Protein AF-A0A8S3Z5G9-F1 (afdb_monomer)

Mean predicted aligned error: 6.75 Å

Foldseek 3Di:
DFPLAPDDDDDPDPVLVVLVVLLVQLVVLCVQLVPFDLLDLVSLVSNLVSLQQSLQSLVVLLVPVPPHPHPCSHNLNSVLSSLVSLLSSLVSVLSSLVNVDDPDAQPSLLQSLQSLLLSLVSLVVSLVSCPDPPNVVRHDPVSNLVSLLSSLQSQLSSLLSLLSNLQVDDPDDPLPSLVVSCCQWFDDPVPPDVVDDDDRDRDNVSSLLLSLLSLVSSLVSLVVSLVSLVVDPVSVVVVVVNVVSVVSNCVSVVVNVVSDDPPPPDDNDHHGGTNRDDPDRRHHDHDDPPPDDDDDPVPPD

Nearest PDB structures (foldseek):
  5mk2-assembly1_A  TM=8.729E-01  e=2.222E-08  Homo sapiens
  5mk2-assembly2_B  TM=8.139E-01  e=6.267E-09  Homo sapiens
  5mjz-assembly2_B  TM=8.302E-01  e=9.849E-09  Homo sapiens
  5crv-assembly1_A  TM=7.163E-01  e=1.128E-08  Homo sapiens
  1zb1-assembly2_B  TM=6.864E-01  e=3.502E-07  Saccharomyces cerevisiae

Solvent-accessible surface area (backbone atoms only — not comparable to full-atom values): 15833 Å² total; per-residue (Å²): 97,26,85,62,78,66,49,77,75,89,72,100,41,73,66,56,55,54,49,54,53,42,49,49,53,16,53,47,25,43,55,53,20,75,66,38,54,69,91,38,69,67,25,20,52,50,20,27,56,23,17,18,36,17,13,8,30,31,48,50,45,41,77,71,39,88,79,46,91,45,70,60,52,26,51,69,36,20,54,30,49,24,35,46,25,33,25,55,16,30,46,31,49,43,48,44,60,66,67,72,52,90,60,84,56,48,72,46,27,44,50,53,16,15,30,26,25,39,28,13,50,35,20,44,56,25,30,55,47,44,67,32,83,72,45,39,81,57,53,62,67,56,56,48,39,49,30,47,21,47,18,28,38,26,43,12,49,12,27,38,25,46,16,47,29,39,60,72,55,71,87,84,82,51,66,66,58,54,47,51,46,44,55,59,35,54,40,58,89,86,58,75,45,94,87,72,53,83,73,78,63,82,49,72,65,49,24,42,54,52,16,49,22,18,20,51,51,13,29,54,24,22,52,49,16,48,49,41,35,68,70,34,79,69,48,66,73,43,60,71,60,54,53,50,46,50,55,53,28,50,55,34,41,56,58,41,59,72,69,66,55,102,80,67,79,69,75,86,60,76,55,72,68,67,44,59,39,67,96,69,76,57,58,64,42,64,79,70,81,77,82,59,89,76,80,68,89,60,80,88,114

Structure (mmCIF, N/CA/C/O backbone):
data_AF-A0A8S3Z5G9-F1
#
_entry.id   AF-A0A8S3Z5G9-F1
#
loop_
_atom_site.group_PDB
_atom_site.id
_atom_site.type_symbol
_atom_site.label_atom_id
_atom_site.label_alt_id
_atom_site.label_comp_id
_atom_site.label_asym_id
_atom_site.label_entity_id
_atom_site.label_seq_id
_atom_site.pdbx_PDB_ins_code
_atom_site.Cartn_x
_atom_site.Cartn_y
_atom_site.Cartn_z
_atom_site.occupancy
_atom_site.B_iso_or_equiv
_atom_site.auth_seq_id
_atom_site.auth_comp_id
_atom_site.auth_asym_id
_atom_site.auth_atom_id
_atom_site.pdbx_PDB_model_num
ATOM 1 N N . TYR A 1 1 ? 14.092 4.179 -24.234 1.00 88.00 1 TYR A N 1
ATOM 2 C CA . TYR A 1 1 ? 13.593 5.424 -23.627 1.00 88.00 1 TYR A CA 1
ATOM 3 C C . TYR A 1 1 ? 13.418 5.158 -22.158 1.00 88.00 1 TYR A C 1
ATOM 5 O O . TYR A 1 1 ? 12.854 4.121 -21.831 1.00 88.00 1 TYR A O 1
ATOM 13 N N . ASP A 1 2 ? 13.912 6.062 -21.326 1.00 90.31 2 ASP A N 1
ATOM 14 C CA . ASP A 1 2 ? 13.643 6.085 -19.894 1.00 90.31 2 ASP A CA 1
ATOM 15 C C . ASP A 1 2 ? 12.142 6.317 -19.664 1.00 90.31 2 ASP A C 1
ATOM 17 O O . ASP A 1 2 ? 11.563 7.253 -20.227 1.00 90.31 2 ASP A O 1
ATOM 21 N N . CYS A 1 3 ? 11.494 5.448 -18.888 1.00 90.88 3 CYS A N 1
ATOM 22 C CA . CYS A 1 3 ? 10.042 5.491 -18.708 1.00 90.88 3 CYS A CA 1
ATOM 23 C C . CYS A 1 3 ? 9.556 6.616 -17.773 1.00 90.88 3 CYS A C 1
ATOM 25 O O . CYS A 1 3 ? 8.374 6.964 -17.814 1.00 90.88 3 CYS A O 1
ATOM 27 N N . LEU A 1 4 ? 10.443 7.195 -16.956 1.00 89.38 4 LEU A N 1
ATOM 28 C CA . LEU A 1 4 ? 10.131 8.263 -16.003 1.00 89.38 4 LEU A CA 1
ATOM 29 C C . LEU A 1 4 ? 10.413 9.645 -16.594 1.00 89.38 4 LEU A C 1
ATOM 31 O O . LEU A 1 4 ? 9.630 10.573 -16.400 1.00 89.38 4 LEU A O 1
ATOM 35 N N . THR A 1 5 ? 11.511 9.781 -17.340 1.00 89.75 5 THR A N 1
ATOM 36 C CA . THR A 1 5 ? 11.942 11.070 -17.909 1.00 89.75 5 THR A CA 1
ATOM 37 C C . THR A 1 5 ? 11.608 11.225 -19.392 1.00 89.75 5 THR A C 1
ATOM 39 O O . THR A 1 5 ? 11.594 12.343 -19.908 1.00 89.75 5 THR A O 1
ATOM 42 N N . GLY A 1 6 ? 11.347 10.123 -20.103 1.00 90.44 6 GLY A N 1
ATOM 43 C CA . GLY A 1 6 ? 11.132 10.114 -21.553 1.00 90.44 6 GLY A CA 1
ATOM 44 C C . GLY A 1 6 ? 12.410 10.313 -22.375 1.00 90.44 6 GLY A C 1
ATOM 45 O O . GLY A 1 6 ? 12.341 10.406 -23.602 1.00 90.44 6 GLY A O 1
ATOM 46 N N . VAL A 1 7 ? 13.580 10.376 -21.735 1.00 91.56 7 VAL A N 1
ATOM 47 C CA . VAL A 1 7 ? 14.862 10.613 -22.408 1.00 91.56 7 VAL A CA 1
ATOM 48 C C . VAL A 1 7 ? 15.348 9.319 -23.082 1.00 91.56 7 VAL A C 1
ATOM 50 O O . VAL A 1 7 ? 15.313 8.247 -22.472 1.00 91.56 7 VAL A O 1
ATOM 53 N N . PRO A 1 8 ? 15.769 9.350 -24.360 1.00 89.88 8 PRO A N 1
ATOM 54 C CA . PRO A 1 8 ? 16.387 8.192 -24.992 1.00 89.88 8 PRO A CA 1
ATOM 55 C C . PRO A 1 8 ? 17.806 7.977 -24.462 1.00 89.88 8 PRO A C 1
ATOM 57 O O . PRO A 1 8 ? 18.560 8.928 -24.282 1.00 89.88 8 PRO A O 1
ATOM 60 N N . ASP A 1 9 ? 18.184 6.713 -24.306 1.00 86.25 9 ASP A N 1
ATOM 61 C CA . ASP A 1 9 ? 19.537 6.308 -23.943 1.00 86.25 9 ASP A CA 1
ATOM 62 C C . ASP A 1 9 ? 20.012 5.213 -24.903 1.00 86.25 9 ASP A C 1
ATOM 64 O O . ASP A 1 9 ? 19.205 4.431 -25.416 1.00 86.25 9 ASP A O 1
ATOM 68 N N . THR A 1 10 ? 21.305 5.196 -25.218 1.00 85.62 10 THR A N 1
ATOM 69 C CA . THR A 1 10 ? 21.906 4.275 -26.186 1.00 85.62 10 THR A CA 1
ATOM 70 C C . THR A 1 10 ? 23.200 3.701 -25.634 1.00 85.62 10 THR A C 1
ATOM 72 O O . THR A 1 10 ? 24.210 4.394 -25.522 1.00 85.62 10 THR A O 1
ATOM 75 N N . GLN A 1 11 ? 23.205 2.389 -25.398 1.00 85.06 11 GLN A N 1
ATOM 76 C CA . GLN A 1 11 ? 24.384 1.657 -24.953 1.00 85.06 11 GLN A CA 1
ATOM 77 C C . GLN A 1 11 ? 24.665 0.469 -25.877 1.00 85.06 11 GLN A C 1
ATOM 79 O O . GLN A 1 11 ? 23.781 -0.323 -26.191 1.00 85.06 11 GLN A O 1
ATOM 84 N N . LYS A 1 12 ? 25.926 0.297 -26.289 1.00 87.12 12 LYS A N 1
ATOM 85 C CA . LYS A 1 12 ? 26.373 -0.852 -27.099 1.00 87.12 12 LYS A CA 1
ATOM 86 C C . LYS A 1 12 ? 26.642 -2.081 -26.218 1.00 87.12 12 LYS A C 1
ATOM 88 O O . LYS A 1 12 ? 27.750 -2.607 -26.209 1.00 87.12 12 LYS A O 1
ATOM 93 N N . SER A 1 13 ? 25.652 -2.501 -25.430 1.00 87.88 13 SER A N 1
ATOM 94 C CA . SER A 1 13 ? 25.766 -3.622 -24.490 1.00 87.88 13 SER A CA 1
ATOM 95 C C . SER A 1 13 ? 24.545 -4.532 -24.573 1.00 87.88 13 SER A C 1
ATOM 97 O O . SER A 1 13 ? 23.423 -4.093 -24.344 1.00 87.88 13 SER A O 1
ATOM 99 N N . VAL A 1 14 ? 24.768 -5.829 -24.810 1.00 89.25 14 VAL A N 1
ATOM 100 C CA . VAL A 1 14 ? 23.706 -6.852 -24.718 1.00 89.25 14 VAL A CA 1
ATOM 101 C C . VAL A 1 14 ? 23.156 -6.940 -23.289 1.00 89.25 14 VAL A C 1
ATOM 103 O O . VAL A 1 14 ? 21.998 -7.294 -23.089 1.00 89.25 14 VAL A O 1
ATOM 106 N N . GLY A 1 15 ? 23.972 -6.601 -22.284 1.00 89.06 15 GLY A N 1
ATOM 107 C CA . GLY A 1 15 ? 23.524 -6.513 -20.898 1.00 89.06 15 GLY A CA 1
ATOM 108 C C . GLY A 1 15 ? 22.410 -5.483 -20.733 1.00 89.06 15 GLY A C 1
ATOM 109 O O . GLY A 1 15 ? 21.390 -5.804 -20.135 1.00 89.06 15 GLY A O 1
ATOM 110 N N . PHE A 1 16 ? 22.570 -4.292 -21.319 1.00 88.50 16 PHE A N 1
ATOM 111 C CA . PHE A 1 16 ? 21.563 -3.229 -21.256 1.00 88.50 16 PHE A CA 1
ATOM 112 C C . PHE A 1 16 ? 20.226 -3.678 -21.853 1.00 88.50 16 PHE A C 1
ATOM 114 O O . PHE A 1 16 ? 19.202 -3.575 -21.187 1.00 88.50 16 PHE A O 1
ATOM 121 N N . GLU A 1 17 ? 20.255 -4.305 -23.033 1.00 91.50 17 GLU A N 1
ATOM 122 C CA . GLU A 1 17 ? 19.055 -4.863 -23.671 1.00 91.50 17 GLU A CA 1
ATOM 123 C C . GLU A 1 17 ? 18.357 -5.903 -22.777 1.00 91.50 17 GLU A C 1
ATOM 125 O O . GLU A 1 17 ? 17.150 -5.830 -22.552 1.00 91.50 17 GLU A O 1
ATOM 130 N N . LYS A 1 18 ? 19.117 -6.841 -22.187 1.00 92.25 18 LYS A N 1
ATOM 131 C CA . LYS A 1 18 ? 18.571 -7.824 -21.231 1.00 92.25 18 LYS A CA 1
ATOM 132 C C . LYS A 1 18 ? 17.923 -7.146 -20.020 1.00 92.25 18 LYS A C 1
ATOM 134 O O . LYS A 1 18 ? 16.880 -7.605 -19.556 1.00 92.25 18 LYS A O 1
ATOM 139 N N . GLY A 1 19 ? 18.534 -6.069 -19.524 1.00 92.69 19 GLY A N 1
ATOM 140 C CA . GLY A 1 19 ? 18.005 -5.256 -18.433 1.00 92.69 19 GLY A CA 1
ATOM 141 C C . GLY A 1 19 ? 16.666 -4.613 -18.794 1.00 92.69 19 GLY A C 1
ATOM 142 O O . GLY A 1 19 ? 15.692 -4.788 -18.066 1.00 92.69 19 GLY A O 1
ATOM 143 N N . CYS A 1 20 ? 16.586 -3.952 -19.952 1.00 93.31 20 CYS A N 1
ATOM 144 C CA . CYS A 1 20 ? 15.353 -3.339 -20.453 1.00 93.31 20 CYS A CA 1
ATOM 145 C C . CYS A 1 20 ? 14.232 -4.368 -20.668 1.00 93.31 20 CYS A C 1
ATOM 147 O O . CYS A 1 20 ? 13.084 -4.123 -20.294 1.00 93.31 20 CYS A O 1
ATOM 149 N N . VAL A 1 21 ? 14.550 -5.543 -21.225 1.00 94.75 21 VAL A N 1
ATOM 150 C CA . VAL A 1 21 ? 13.574 -6.632 -21.393 1.00 94.75 21 VAL A CA 1
ATOM 151 C C . VAL A 1 21 ? 13.043 -7.098 -20.037 1.00 94.75 21 VAL A C 1
ATOM 153 O O . VAL A 1 21 ? 11.831 -7.228 -19.870 1.00 94.75 21 VAL A O 1
ATOM 156 N N . LEU A 1 22 ? 13.918 -7.308 -19.050 1.00 95.50 22 LEU A N 1
ATOM 157 C CA . LEU A 1 22 ? 13.492 -7.722 -17.714 1.00 95.50 22 LEU A C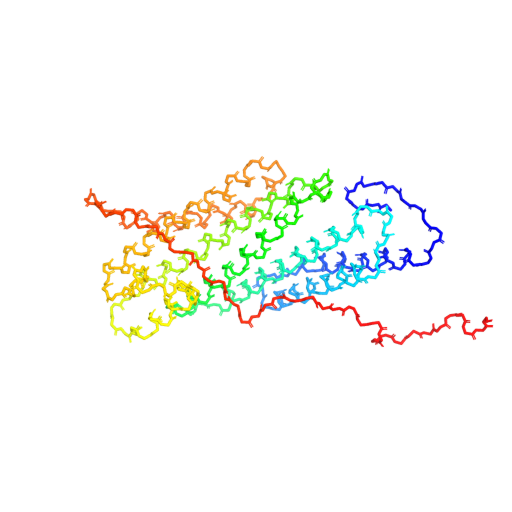A 1
ATOM 158 C C . LEU A 1 22 ? 12.687 -6.632 -16.990 1.00 95.50 22 LEU A C 1
ATOM 160 O O . LEU A 1 22 ? 11.708 -6.955 -16.318 1.00 95.50 22 LEU A O 1
ATOM 164 N N . TYR A 1 23 ? 13.035 -5.356 -17.174 1.00 96.31 23 TYR A N 1
ATOM 165 C CA . TYR A 1 23 ? 12.259 -4.233 -16.643 1.00 96.31 23 TYR A CA 1
ATOM 166 C C . TYR A 1 23 ? 10.834 -4.250 -17.199 1.00 96.31 23 TYR A C 1
ATOM 168 O O . TYR A 1 23 ? 9.864 -4.170 -16.447 1.00 96.31 23 TYR A O 1
ATOM 176 N N . ASN A 1 24 ? 10.697 -4.451 -18.513 1.00 97.25 24 ASN A N 1
ATOM 177 C CA . ASN A 1 24 ? 9.401 -4.552 -19.177 1.00 97.25 24 ASN A CA 1
ATOM 178 C C . ASN A 1 24 ? 8.602 -5.788 -18.743 1.00 97.25 24 ASN A C 1
ATOM 180 O O . ASN A 1 24 ? 7.379 -5.713 -18.654 1.00 97.25 24 ASN A O 1
ATOM 184 N N . ILE A 1 25 ? 9.261 -6.909 -18.429 1.00 97.38 25 ILE A N 1
ATOM 185 C CA . ILE A 1 25 ? 8.605 -8.073 -17.812 1.00 97.38 25 ILE A CA 1
ATOM 186 C C . ILE A 1 25 ? 8.047 -7.696 -16.431 1.00 97.38 25 ILE A C 1
ATOM 188 O O . ILE A 1 25 ? 6.889 -7.996 -16.144 1.00 97.38 25 ILE A O 1
ATOM 192 N N . GLY A 1 26 ? 8.832 -6.995 -15.605 1.00 98.06 26 GLY A N 1
ATOM 193 C CA . GLY A 1 26 ? 8.367 -6.443 -14.330 1.00 98.06 26 GLY A CA 1
ATOM 194 C C . GLY A 1 26 ? 7.149 -5.535 -14.511 1.00 98.06 26 GLY A C 1
ATOM 195 O O . GLY A 1 26 ? 6.116 -5.756 -13.883 1.00 98.06 26 GLY A O 1
ATOM 196 N N . ALA A 1 27 ? 7.226 -4.583 -15.443 1.00 98.12 27 ALA A N 1
ATOM 197 C CA . ALA A 1 27 ? 6.129 -3.677 -15.784 1.00 98.12 27 ALA A CA 1
ATOM 198 C C . ALA A 1 27 ? 4.883 -4.405 -16.325 1.00 98.12 27 ALA A C 1
ATOM 200 O O . ALA A 1 27 ? 3.756 -3.980 -16.077 1.00 98.12 27 ALA A O 1
ATOM 201 N N . LEU A 1 28 ? 5.048 -5.511 -17.053 1.00 98.50 28 LEU A N 1
ATOM 202 C CA . LEU A 1 28 ? 3.928 -6.326 -17.519 1.00 98.50 28 LEU A CA 1
ATOM 203 C C . LEU A 1 28 ? 3.225 -7.020 -16.349 1.00 98.50 28 LEU A C 1
ATOM 205 O O . LEU A 1 28 ? 1.995 -7.023 -16.300 1.00 98.50 28 LEU A O 1
ATOM 209 N N . TYR A 1 29 ? 3.981 -7.558 -15.390 1.00 98.69 29 TYR A N 1
ATOM 210 C CA . TYR A 1 29 ? 3.401 -8.147 -14.186 1.00 98.69 29 TYR A CA 1
ATOM 211 C C . TYR A 1 29 ? 2.567 -7.133 -13.390 1.00 98.69 29 TYR A C 1
ATOM 213 O O . TYR A 1 29 ? 1.466 -7.480 -12.962 1.00 98.69 29 TYR A O 1
ATOM 221 N N . THR A 1 30 ? 3.004 -5.870 -13.273 1.00 98.50 30 THR A N 1
ATOM 222 C CA . THR A 1 30 ? 2.196 -4.826 -12.603 1.00 98.50 30 THR A CA 1
ATOM 223 C C . THR A 1 30 ? 0.865 -4.598 -13.316 1.00 98.50 30 THR A C 1
ATOM 225 O O . THR A 1 30 ? -0.186 -4.521 -12.683 1.00 98.50 30 THR A O 1
ATOM 228 N N . GLN A 1 31 ? 0.876 -4.561 -14.650 1.00 98.56 31 GLN A N 1
ATOM 229 C CA . GLN A 1 31 ? -0.340 -4.386 -15.440 1.00 98.56 31 GLN A CA 1
ATOM 230 C C . GLN A 1 31 ? -1.286 -5.584 -15.342 1.00 98.56 31 GLN A C 1
ATOM 232 O O . GLN A 1 31 ? -2.502 -5.394 -15.358 1.00 98.56 31 GLN A O 1
ATOM 237 N N . ILE A 1 32 ? -0.753 -6.808 -15.269 1.00 98.62 32 ILE A N 1
ATOM 238 C CA . ILE A 1 32 ? -1.558 -8.017 -15.054 1.00 98.62 32 ILE A CA 1
ATOM 239 C C . ILE A 1 32 ? -2.212 -7.955 -13.674 1.00 98.62 32 ILE A C 1
ATOM 241 O O . ILE A 1 32 ? -3.417 -8.188 -13.582 1.00 98.62 32 ILE A O 1
ATOM 245 N N . ALA A 1 33 ? -1.454 -7.596 -12.633 1.00 98.50 33 ALA A N 1
ATOM 246 C CA . ALA A 1 33 ? -1.956 -7.474 -11.267 1.00 98.50 33 ALA A CA 1
ATOM 247 C C . ALA A 1 33 ? -3.081 -6.429 -11.158 1.00 98.50 33 ALA A C 1
ATOM 249 O O . ALA A 1 33 ? -4.162 -6.733 -10.660 1.00 98.50 33 ALA A O 1
ATOM 250 N N . CYS A 1 34 ? -2.880 -5.233 -11.724 1.00 97.31 34 CYS A N 1
ATOM 251 C CA . CYS A 1 34 ? -3.873 -4.152 -11.725 1.00 97.31 34 CYS A CA 1
ATOM 252 C C . CYS A 1 34 ? -5.165 -4.476 -12.498 1.00 97.31 34 CYS A C 1
ATOM 254 O O . CYS A 1 34 ? -6.164 -3.785 -12.315 1.00 97.31 34 CYS A O 1
ATOM 256 N N . ARG A 1 35 ? -5.149 -5.476 -13.390 1.00 97.81 35 ARG A N 1
ATOM 257 C CA . ARG A 1 35 ? -6.320 -5.905 -14.176 1.00 97.81 35 ARG A CA 1
ATOM 258 C C . ARG A 1 35 ? -7.067 -7.092 -13.564 1.00 97.81 35 ARG A C 1
ATOM 260 O O . ARG A 1 35 ? -8.077 -7.499 -14.132 1.00 97.81 35 ARG A O 1
ATOM 267 N N . GLN A 1 36 ? -6.584 -7.660 -12.458 1.00 98.19 36 GLN A N 1
ATOM 268 C CA . GLN A 1 36 ? -7.298 -8.741 -11.780 1.00 98.19 36 GLN A CA 1
ATOM 269 C C . GLN A 1 36 ? -8.592 -8.232 -11.138 1.00 98.19 36 GLN A C 1
ATOM 271 O O . GLN A 1 36 ? -8.649 -7.110 -10.632 1.00 98.19 36 GLN A O 1
ATOM 276 N N . ASP A 1 37 ? -9.620 -9.081 -11.111 1.00 96.75 37 ASP A N 1
ATOM 277 C CA . ASP A 1 37 ? -10.855 -8.800 -10.381 1.00 96.75 37 ASP A CA 1
ATOM 278 C C . ASP A 1 37 ? -10.670 -9.061 -8.880 1.00 96.75 37 ASP A C 1
ATOM 280 O O . ASP A 1 37 ? -10.896 -10.164 -8.372 1.00 96.75 37 ASP A O 1
ATOM 284 N N . ARG A 1 38 ? -10.277 -8.007 -8.161 1.00 95.75 38 ARG A N 1
ATOM 285 C CA . ARG A 1 38 ? -10.051 -8.031 -6.709 1.00 95.75 38 ARG A CA 1
ATOM 286 C C . ARG A 1 38 ? -11.343 -8.027 -5.880 1.00 95.75 38 ARG A C 1
ATOM 288 O O . ARG A 1 38 ? -11.286 -7.805 -4.680 1.00 95.75 38 ARG A O 1
ATOM 295 N N . THR A 1 39 ? -12.506 -8.279 -6.489 1.00 94.12 39 THR A N 1
ATOM 296 C CA . THR A 1 39 ? -13.737 -8.635 -5.755 1.00 94.12 39 THR A CA 1
ATOM 297 C C . THR A 1 39 ? -13.867 -10.144 -5.529 1.00 94.12 39 THR A C 1
ATOM 299 O O . THR A 1 39 ? -14.730 -10.595 -4.778 1.00 94.12 39 THR A O 1
ATOM 302 N N . THR A 1 40 ? -12.983 -10.932 -6.147 1.00 95.69 40 THR A N 1
ATOM 303 C CA . THR A 1 40 ? -12.934 -12.391 -6.025 1.00 95.69 40 THR A CA 1
ATOM 304 C C . THR A 1 40 ? -11.657 -12.834 -5.317 1.00 95.69 40 THR A C 1
ATOM 306 O O . THR A 1 40 ? -10.594 -12.237 -5.493 1.00 95.69 40 THR A O 1
ATOM 309 N N . HIS A 1 41 ? -11.732 -13.928 -4.554 1.00 94.62 41 HIS A N 1
ATOM 310 C CA . HIS A 1 41 ? -10.554 -14.505 -3.898 1.00 94.62 41 HIS A CA 1
ATOM 311 C C . HIS A 1 41 ? -9.465 -14.895 -4.915 1.00 94.62 41 HIS A C 1
ATOM 313 O O . HIS A 1 41 ? -8.285 -14.633 -4.698 1.00 94.62 41 HIS A O 1
ATOM 319 N N . GLU A 1 42 ? -9.849 -15.491 -6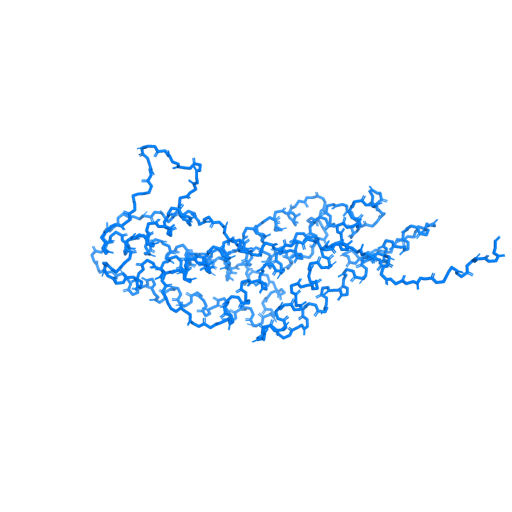.049 1.00 96.62 42 GLU A N 1
ATOM 320 C CA . GLU A 1 42 ? -8.906 -15.857 -7.111 1.00 96.62 42 GLU A CA 1
ATOM 321 C C . GLU A 1 42 ? -8.188 -14.630 -7.686 1.00 96.62 42 GLU A C 1
ATOM 323 O O . GLU A 1 42 ? -6.961 -14.635 -7.786 1.00 96.62 42 GLU A O 1
ATOM 328 N N . GLY A 1 43 ? -8.925 -13.562 -8.009 1.00 98.00 43 GLY A N 1
ATOM 329 C CA . GLY A 1 43 ? -8.331 -12.342 -8.547 1.00 98.00 43 GLY A CA 1
ATOM 330 C C . GLY A 1 43 ? -7.398 -11.649 -7.554 1.00 98.00 43 GLY A C 1
ATOM 331 O O . GLY A 1 43 ? -6.331 -11.183 -7.956 1.00 98.00 43 GLY A O 1
ATOM 332 N N . VAL A 1 44 ? -7.723 -11.654 -6.257 1.00 97.50 44 VAL A N 1
ATOM 333 C CA . VAL A 1 44 ? -6.811 -11.168 -5.207 1.00 97.50 44 VAL A CA 1
ATOM 334 C C . VAL A 1 44 ? -5.517 -11.983 -5.167 1.00 97.50 44 VAL A C 1
ATOM 336 O O . VAL A 1 44 ? -4.432 -11.403 -5.234 1.00 97.50 44 VAL A O 1
ATOM 339 N N . VAL A 1 45 ? -5.603 -13.317 -5.131 1.00 97.31 45 VAL A N 1
ATOM 340 C CA . VAL A 1 45 ? -4.413 -14.188 -5.123 1.00 97.31 45 VAL A CA 1
ATOM 341 C C . VAL A 1 45 ? -3.552 -13.955 -6.366 1.00 97.31 45 VAL A C 1
ATOM 343 O O . VAL A 1 45 ? -2.330 -13.834 -6.264 1.00 97.31 45 VAL A O 1
ATOM 346 N N . GLN A 1 46 ? -4.169 -13.833 -7.545 1.00 98.44 46 GLN A N 1
ATOM 347 C CA . GLN A 1 46 ? -3.430 -13.529 -8.769 1.00 98.44 46 GLN A CA 1
ATOM 348 C C . GLN A 1 46 ? -2.794 -12.135 -8.732 1.00 98.44 46 GLN A C 1
ATOM 350 O O . GLN A 1 46 ? -1.679 -11.973 -9.232 1.00 98.44 46 GLN A O 1
ATOM 355 N N . ALA A 1 47 ? -3.446 -11.133 -8.139 1.00 98.62 47 ALA A N 1
ATOM 356 C CA . ALA A 1 47 ? -2.867 -9.800 -7.999 1.00 98.62 47 ALA A CA 1
ATOM 357 C C . ALA A 1 47 ? -1.605 -9.836 -7.126 1.00 98.62 47 ALA A C 1
ATOM 359 O O . ALA A 1 47 ? -0.565 -9.341 -7.564 1.00 98.62 47 ALA A O 1
ATOM 360 N N . ILE A 1 48 ? -1.667 -10.504 -5.965 1.00 98.50 48 ILE A N 1
ATOM 361 C CA . ILE A 1 48 ? -0.523 -10.699 -5.055 1.00 98.50 48 ILE A CA 1
ATOM 362 C C . ILE A 1 48 ? 0.645 -11.333 -5.814 1.00 98.50 48 ILE A C 1
ATOM 364 O O . ILE A 1 48 ? 1.711 -10.730 -5.924 1.00 98.50 48 ILE A O 1
ATOM 368 N N . VAL A 1 49 ? 0.419 -12.496 -6.435 1.00 98.44 49 VAL A N 1
ATOM 369 C CA . VAL A 1 49 ? 1.466 -13.247 -7.149 1.00 98.44 49 VAL A CA 1
ATOM 370 C C . VAL A 1 49 ? 2.131 -12.409 -8.242 1.00 98.44 49 VAL A C 1
ATOM 372 O O . VAL A 1 49 ? 3.343 -12.499 -8.451 1.00 98.44 49 VAL A O 1
ATOM 375 N N . ASN A 1 50 ? 1.361 -11.612 -8.986 1.00 98.75 50 ASN A N 1
ATOM 376 C CA . ASN A 1 50 ? 1.919 -10.793 -10.057 1.00 98.75 50 ASN A CA 1
ATOM 377 C C . ASN A 1 50 ? 2.673 -9.569 -9.513 1.00 98.75 50 ASN A C 1
ATOM 379 O O . ASN A 1 50 ? 3.762 -9.281 -10.008 1.00 98.75 50 ASN A O 1
ATOM 383 N N . PHE A 1 51 ? 2.187 -8.897 -8.465 1.00 98.81 51 PHE A N 1
ATOM 384 C CA . PHE A 1 51 ? 2.955 -7.828 -7.816 1.00 98.81 51 PHE A CA 1
ATOM 385 C C . PHE A 1 51 ? 4.273 -8.344 -7.217 1.00 98.81 51 PHE A C 1
ATOM 387 O O . PHE A 1 51 ? 5.317 -7.722 -7.409 1.00 98.81 51 PHE A O 1
ATOM 394 N N . GLU A 1 52 ? 4.275 -9.518 -6.585 1.00 98.75 52 GLU A N 1
ATOM 395 C CA . GLU A 1 52 ? 5.486 -10.138 -6.029 1.00 98.75 52 GLU A CA 1
ATOM 396 C C . GLU A 1 52 ? 6.507 -10.535 -7.109 1.00 98.75 52 GLU A C 1
ATOM 398 O O . GLU A 1 52 ? 7.715 -10.348 -6.934 1.00 98.75 52 GLU A O 1
ATOM 403 N N . LYS A 1 53 ? 6.042 -11.021 -8.269 1.00 98.62 53 LYS A N 1
ATOM 404 C CA . LYS A 1 53 ? 6.903 -11.267 -9.441 1.00 98.62 53 LYS A CA 1
ATOM 405 C C . LYS A 1 53 ? 7.457 -9.974 -10.037 1.00 98.62 53 LYS A C 1
ATOM 407 O O . LYS A 1 53 ? 8.614 -9.950 -10.456 1.00 98.62 53 LYS A O 1
ATOM 412 N N . ALA A 1 54 ? 6.662 -8.903 -10.075 1.00 98.75 54 ALA A N 1
ATOM 413 C CA . ALA A 1 54 ? 7.140 -7.590 -10.500 1.00 98.75 54 ALA A CA 1
ATOM 414 C C . ALA A 1 54 ? 8.241 -7.078 -9.561 1.00 98.75 54 ALA A C 1
ATOM 416 O O . ALA A 1 54 ? 9.314 -6.692 -10.026 1.00 98.75 54 ALA A O 1
ATOM 417 N N . ALA A 1 55 ? 8.014 -7.165 -8.245 1.00 98.75 55 ALA A N 1
ATOM 418 C CA . ALA A 1 55 ? 9.010 -6.842 -7.228 1.00 98.75 55 ALA A CA 1
ATOM 419 C C . ALA A 1 55 ? 10.296 -7.659 -7.430 1.00 98.75 55 ALA A C 1
ATOM 421 O O . ALA A 1 55 ? 11.387 -7.097 -7.448 1.00 98.75 55 ALA A O 1
ATOM 422 N N . GLY A 1 56 ? 10.184 -8.968 -7.666 1.00 98.38 56 GLY A N 1
ATOM 423 C CA . GLY A 1 56 ? 11.341 -9.823 -7.928 1.00 98.38 56 GLY A CA 1
ATOM 424 C C . GLY A 1 56 ? 12.104 -9.471 -9.204 1.00 98.38 56 GLY A C 1
ATOM 425 O O . GLY A 1 56 ? 13.334 -9.513 -9.206 1.00 98.38 56 GLY A O 1
ATOM 426 N N . ALA A 1 57 ? 11.415 -9.080 -10.279 1.00 97.94 57 ALA A N 1
ATOM 427 C CA . ALA A 1 57 ? 12.065 -8.614 -11.503 1.00 97.94 57 ALA A CA 1
ATOM 428 C C . ALA A 1 57 ? 12.879 -7.329 -11.260 1.00 97.94 57 ALA A C 1
ATOM 430 O O . ALA A 1 57 ? 14.051 -7.270 -11.638 1.00 97.94 57 ALA A O 1
ATOM 431 N N . PHE A 1 58 ? 12.300 -6.335 -10.576 1.00 97.88 58 PHE A N 1
ATOM 432 C CA . PHE A 1 58 ? 13.003 -5.091 -10.241 1.00 97.88 58 PHE A CA 1
ATOM 433 C C . PHE A 1 58 ? 14.146 -5.313 -9.243 1.00 97.88 58 PHE A C 1
ATOM 435 O O . PHE A 1 58 ? 15.227 -4.762 -9.431 1.00 97.88 58 PHE A O 1
ATOM 442 N N . GLN A 1 59 ? 13.964 -6.185 -8.248 1.00 97.44 59 GLN A N 1
ATOM 443 C CA . GLN A 1 59 ? 15.015 -6.542 -7.290 1.00 97.44 59 GLN A CA 1
ATOM 444 C C . GLN A 1 59 ? 16.175 -7.287 -7.965 1.00 97.44 59 GLN A C 1
ATOM 446 O O . GLN A 1 59 ? 17.344 -7.095 -7.625 1.00 97.44 59 GLN A O 1
ATOM 451 N N . TYR A 1 60 ? 15.885 -8.144 -8.947 1.00 96.06 60 TYR A N 1
ATOM 452 C CA . TYR A 1 60 ? 16.936 -8.789 -9.729 1.00 96.06 60 TYR A CA 1
ATOM 453 C C . TYR A 1 60 ? 17.764 -7.753 -10.498 1.00 96.06 60 TYR A C 1
ATOM 455 O O . TYR A 1 60 ? 18.993 -7.846 -10.516 1.00 96.06 60 TYR A O 1
ATOM 463 N N . LEU A 1 61 ? 17.104 -6.760 -11.104 1.00 94.94 61 LEU A N 1
ATOM 464 C CA . LEU A 1 61 ? 17.779 -5.656 -11.785 1.00 94.94 61 LEU A CA 1
ATOM 465 C C . LEU A 1 61 ? 18.637 -4.837 -10.818 1.00 94.94 61 LEU A C 1
ATOM 467 O O . LEU A 1 61 ? 19.814 -4.623 -11.103 1.00 94.94 61 LEU A O 1
ATOM 471 N N . GLU A 1 62 ? 18.089 -4.475 -9.657 1.00 93.38 62 GLU A N 1
ATOM 472 C CA . GLU A 1 62 ? 18.772 -3.711 -8.604 1.00 93.38 62 GLU A CA 1
ATOM 473 C C . GLU A 1 62 ? 20.109 -4.364 -8.214 1.00 93.38 62 GLU A C 1
ATOM 475 O O . GLU A 1 62 ? 21.137 -3.699 -8.112 1.00 93.38 62 GLU A O 1
ATOM 480 N N . ASN A 1 63 ? 20.116 -5.694 -8.084 1.00 90.50 63 ASN A N 1
ATOM 481 C CA . ASN A 1 63 ? 21.280 -6.476 -7.664 1.00 90.50 63 ASN A CA 1
ATOM 482 C C . ASN A 1 63 ? 22.298 -6.781 -8.777 1.00 90.50 63 ASN A C 1
ATOM 484 O O . ASN A 1 63 ? 23.357 -7.355 -8.498 1.00 90.50 63 ASN A O 1
ATOM 488 N N . ARG A 1 64 ? 21.966 -6.523 -10.047 1.00 85.38 64 ARG A N 1
ATOM 489 C CA . ARG A 1 64 ? 22.779 -6.942 -11.207 1.00 85.38 64 ARG A CA 1
ATOM 490 C C . ARG A 1 64 ? 23.190 -5.791 -12.123 1.00 85.38 64 ARG A C 1
ATOM 492 O O . ARG A 1 64 ? 24.140 -5.961 -12.883 1.00 85.38 64 ARG A O 1
ATOM 499 N N . PHE A 1 65 ? 22.526 -4.641 -12.036 1.00 78.25 65 PHE A N 1
ATOM 500 C CA . PHE A 1 65 ? 22.748 -3.474 -12.892 1.00 78.25 65 PHE A CA 1
ATOM 501 C C . PHE A 1 65 ? 23.194 -2.249 -12.081 1.00 78.25 65 PHE A C 1
ATOM 503 O O . PHE A 1 65 ? 22.535 -1.217 -12.059 1.00 78.25 65 PHE A O 1
ATOM 510 N N . SER A 1 66 ? 24.357 -2.341 -11.435 1.00 68.94 66 SER A N 1
ATOM 511 C CA . SER A 1 66 ? 24.912 -1.298 -10.552 1.00 68.94 66 SER A CA 1
ATOM 512 C C . SER A 1 66 ? 25.433 -0.036 -11.263 1.00 68.94 66 SER A C 1
ATOM 514 O O . SER A 1 66 ? 25.807 0.929 -10.605 1.00 68.94 66 SER A O 1
ATOM 516 N N . SER A 1 67 ? 25.470 -0.009 -12.597 1.00 71.56 67 SER A N 1
ATOM 517 C CA . SER A 1 67 ? 25.837 1.176 -13.394 1.00 71.56 67 SER A CA 1
ATOM 518 C C . SER A 1 67 ? 24.829 1.387 -14.518 1.00 71.56 67 SER A C 1
ATOM 520 O O . SER A 1 67 ? 25.179 1.391 -15.700 1.00 71.56 67 SER A O 1
ATOM 522 N N . ALA A 1 68 ? 23.554 1.471 -14.141 1.00 75.75 68 ALA A N 1
ATOM 523 C CA . ALA A 1 68 ? 22.479 1.758 -15.074 1.00 75.75 68 ALA A CA 1
ATOM 524 C C . ALA A 1 68 ? 22.664 3.150 -15.707 1.00 75.75 68 ALA A C 1
ATOM 526 O O . ALA A 1 68 ? 23.040 4.089 -15.001 1.00 75.75 68 ALA A O 1
ATOM 527 N N . PRO A 1 69 ? 22.425 3.302 -17.018 1.00 79.06 69 PRO A N 1
ATOM 528 C CA . PRO A 1 69 ? 22.664 4.569 -17.701 1.00 79.06 69 PRO A CA 1
ATOM 529 C C . PRO A 1 69 ? 21.441 5.519 -17.633 1.00 79.06 69 PRO A C 1
ATOM 531 O O . PRO A 1 69 ? 21.617 6.736 -17.622 1.00 79.06 69 PRO A O 1
ATOM 534 N N . SER A 1 70 ? 20.227 4.982 -17.445 1.00 87.56 70 SER A N 1
ATOM 535 C CA . SER A 1 70 ? 18.958 5.723 -17.339 1.00 87.56 70 SER A CA 1
ATOM 536 C C . SER A 1 70 ? 18.451 5.861 -15.891 1.00 87.56 70 SER A C 1
ATOM 538 O O . SER A 1 70 ? 18.868 5.103 -15.009 1.00 87.56 70 SER A O 1
ATOM 540 N N . GLN A 1 71 ? 17.573 6.839 -15.612 1.00 90.12 71 GLN A N 1
ATOM 541 C CA . GLN A 1 71 ? 17.074 7.137 -14.255 1.00 90.12 71 GLN A CA 1
ATOM 542 C C . GLN A 1 71 ? 16.103 6.064 -13.743 1.00 90.12 71 GLN A C 1
ATOM 544 O O . GLN A 1 71 ? 16.146 5.689 -12.570 1.00 90.12 71 GLN A O 1
ATOM 549 N N . ASP A 1 72 ? 15.265 5.526 -14.629 1.00 91.62 72 ASP A N 1
ATOM 550 C CA . ASP A 1 72 ? 14.322 4.435 -14.344 1.00 91.62 72 ASP A CA 1
ATOM 551 C C . ASP A 1 72 ? 14.986 3.129 -13.866 1.00 91.62 72 ASP A C 1
ATOM 553 O O . ASP A 1 72 ? 14.375 2.354 -13.127 1.00 91.62 72 ASP A O 1
ATOM 557 N N . MET A 1 73 ? 16.247 2.916 -14.243 1.00 91.50 73 MET A N 1
ATOM 558 C CA . MET A 1 73 ? 17.040 1.726 -13.928 1.00 91.50 73 MET A CA 1
ATOM 559 C C . MET A 1 73 ? 18.062 1.951 -12.801 1.00 91.50 73 MET A C 1
ATOM 561 O O . MET A 1 73 ? 18.805 1.028 -12.467 1.00 91.50 73 MET A O 1
ATOM 565 N N . GLN A 1 74 ? 18.125 3.148 -12.201 1.00 91.62 74 GLN A N 1
ATOM 566 C CA . GLN A 1 74 ? 19.007 3.406 -11.055 1.00 91.62 74 GLN A CA 1
ATOM 567 C C . GLN A 1 74 ? 18.616 2.551 -9.850 1.00 91.62 74 GLN A C 1
ATOM 569 O O . GLN A 1 74 ? 17.441 2.244 -9.639 1.00 91.62 74 GLN A O 1
ATOM 574 N N . GLN A 1 75 ? 19.598 2.225 -9.009 1.00 93.12 75 GLN A N 1
ATOM 575 C CA . GLN A 1 75 ? 19.389 1.388 -7.827 1.00 93.12 75 GLN A CA 1
ATOM 576 C C . GLN A 1 75 ? 18.301 1.955 -6.901 1.00 93.12 75 GLN A C 1
ATOM 578 O O . GLN A 1 75 ? 17.420 1.220 -6.464 1.00 93.12 75 GLN A O 1
ATOM 583 N N . GLN A 1 76 ? 18.315 3.267 -6.648 1.00 93.69 76 GLN A N 1
ATOM 584 C CA . GLN A 1 76 ? 17.327 3.947 -5.805 1.00 93.69 76 GLN A CA 1
ATOM 585 C C . GLN A 1 76 ? 15.916 3.852 -6.402 1.00 93.69 76 GLN A C 1
ATOM 587 O O . GLN A 1 76 ? 14.958 3.574 -5.677 1.00 93.69 76 GLN A O 1
ATOM 592 N N . THR A 1 77 ? 15.787 4.016 -7.721 1.00 95.00 77 THR A N 1
ATOM 593 C CA . THR A 1 77 ? 14.511 3.893 -8.434 1.00 95.00 77 THR A CA 1
ATOM 594 C C . THR A 1 77 ? 13.982 2.471 -8.386 1.00 95.00 77 THR A C 1
ATOM 596 O O . THR A 1 77 ? 12.822 2.262 -8.039 1.00 95.00 77 THR A O 1
ATOM 599 N N . LEU A 1 78 ? 14.829 1.481 -8.670 1.00 96.12 78 LEU A N 1
ATOM 600 C CA . LEU A 1 78 ? 14.453 0.071 -8.616 1.00 96.12 78 LEU A CA 1
ATOM 601 C C . LEU A 1 78 ? 14.058 -0.337 -7.193 1.00 96.12 78 LEU A C 1
ATOM 603 O O . LEU A 1 78 ? 13.011 -0.952 -7.017 1.00 96.12 78 LEU A O 1
ATOM 607 N N . SER A 1 79 ? 14.804 0.090 -6.171 1.00 96.75 79 SER A N 1
ATOM 608 C CA . SER A 1 79 ? 14.463 -0.166 -4.765 1.00 96.75 79 SER A CA 1
ATOM 609 C C . SER A 1 79 ? 13.125 0.462 -4.355 1.00 96.75 79 SER A C 1
ATOM 611 O O . SER A 1 79 ? 12.366 -0.115 -3.566 1.00 96.75 79 SER A O 1
ATOM 613 N N . MET A 1 80 ? 12.813 1.648 -4.888 1.00 97.56 80 MET A N 1
ATOM 614 C CA . MET A 1 80 ? 11.516 2.303 -4.709 1.00 97.56 80 MET A CA 1
ATOM 615 C C . MET A 1 80 ? 10.401 1.526 -5.420 1.00 97.56 80 MET A C 1
ATOM 617 O O . MET A 1 80 ? 9.369 1.266 -4.804 1.00 97.56 80 MET A O 1
ATOM 621 N N . LEU A 1 81 ? 10.618 1.072 -6.660 1.00 98.00 81 LEU A N 1
ATOM 622 C CA . LEU A 1 81 ? 9.652 0.250 -7.398 1.00 98.00 81 LEU A CA 1
ATOM 623 C C . LEU A 1 81 ? 9.388 -1.087 -6.696 1.00 98.00 81 LEU A C 1
ATOM 625 O O . LEU A 1 81 ? 8.230 -1.473 -6.565 1.00 98.00 81 LEU A O 1
ATOM 629 N N . VAL A 1 82 ? 10.424 -1.761 -6.181 1.00 98.62 82 VAL A N 1
ATOM 630 C CA . VAL A 1 82 ? 10.279 -2.968 -5.347 1.00 98.62 82 VAL A CA 1
ATOM 631 C C . VAL A 1 82 ? 9.386 -2.669 -4.144 1.00 98.62 82 VAL A C 1
ATOM 633 O O . VAL A 1 82 ? 8.417 -3.387 -3.911 1.00 98.62 82 VAL A O 1
ATOM 636 N N . SER A 1 83 ? 9.668 -1.583 -3.417 1.00 98.62 83 SER A N 1
ATOM 637 C CA . SER A 1 83 ? 8.866 -1.159 -2.261 1.00 98.62 83 SER A CA 1
ATOM 638 C C . SER A 1 83 ? 7.398 -0.936 -2.629 1.00 98.62 83 SER A C 1
ATOM 640 O O . SER A 1 83 ? 6.508 -1.441 -1.947 1.00 98.62 83 SER A O 1
ATOM 642 N N . LEU A 1 84 ? 7.147 -0.240 -3.742 1.00 98.75 84 LEU A N 1
ATOM 643 C CA . LEU A 1 84 ? 5.800 0.039 -4.229 1.00 98.75 84 LEU A CA 1
ATOM 644 C C . LEU A 1 84 ? 5.044 -1.245 -4.590 1.00 98.75 84 LEU A C 1
ATOM 646 O O . LEU A 1 84 ? 3.885 -1.390 -4.207 1.00 98.75 84 LEU A O 1
ATOM 650 N N . MET A 1 85 ? 5.694 -2.187 -5.282 1.00 98.81 85 MET A N 1
ATOM 651 C CA . MET A 1 85 ? 5.074 -3.463 -5.654 1.00 98.81 85 MET A CA 1
ATOM 652 C C . MET A 1 85 ? 4.701 -4.290 -4.422 1.00 98.81 85 MET A C 1
ATOM 654 O O . MET A 1 85 ? 3.606 -4.842 -4.365 1.00 98.81 85 MET A O 1
ATOM 658 N N . LEU A 1 86 ? 5.573 -4.334 -3.411 1.00 98.81 86 LEU A N 1
ATOM 659 C CA . LEU A 1 86 ? 5.289 -5.043 -2.162 1.00 98.81 86 LEU A CA 1
ATOM 660 C C . LEU A 1 86 ? 4.180 -4.357 -1.349 1.00 98.81 86 LEU A C 1
ATOM 662 O O . LEU A 1 86 ? 3.326 -5.037 -0.792 1.00 98.81 86 LEU A O 1
ATOM 666 N N . ALA A 1 87 ? 4.121 -3.022 -1.327 1.00 98.81 87 ALA A N 1
ATOM 667 C CA . ALA A 1 87 ? 3.008 -2.307 -0.698 1.00 98.81 87 ALA A CA 1
ATOM 668 C C . ALA A 1 87 ? 1.659 -2.644 -1.363 1.00 98.81 87 ALA A C 1
ATOM 670 O O . ALA A 1 87 ? 0.683 -2.916 -0.668 1.00 98.81 87 ALA A O 1
ATOM 671 N N . GLN A 1 88 ? 1.615 -2.697 -2.701 1.00 98.75 88 GLN A N 1
ATOM 672 C CA . GLN A 1 88 ? 0.413 -3.087 -3.453 1.00 98.75 88 GLN A CA 1
ATOM 673 C C . GLN A 1 88 ? 0.046 -4.568 -3.269 1.00 98.75 88 GLN A C 1
ATOM 675 O O . GLN A 1 88 ? -1.135 -4.905 -3.193 1.00 98.75 88 GLN A O 1
ATOM 680 N N . ALA A 1 89 ? 1.037 -5.458 -3.165 1.00 98.69 89 ALA A N 1
ATOM 681 C CA . ALA A 1 89 ? 0.803 -6.863 -2.842 1.00 98.69 89 ALA A CA 1
ATOM 682 C C . ALA A 1 89 ? 0.194 -7.020 -1.440 1.00 98.69 89 ALA A C 1
ATOM 684 O O . ALA A 1 89 ? -0.798 -7.727 -1.288 1.00 98.69 89 ALA A O 1
ATOM 685 N N . GLN A 1 90 ? 0.721 -6.317 -0.433 1.00 98.69 90 GLN A N 1
ATOM 686 C CA . GLN A 1 90 ? 0.173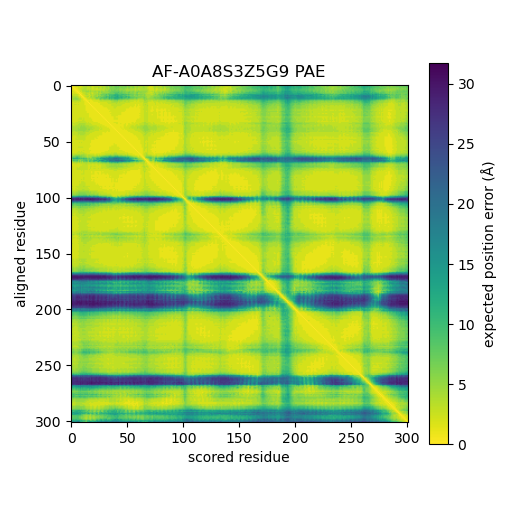 -6.361 0.925 1.00 98.69 90 GLN A CA 1
ATOM 687 C C . GLN A 1 90 ? -1.233 -5.760 1.011 1.00 98.69 90 GLN A C 1
ATOM 689 O O . GLN A 1 90 ? -2.079 -6.277 1.733 1.00 98.69 90 GLN A O 1
ATOM 694 N N . GLU A 1 91 ? -1.511 -4.694 0.257 1.00 98.19 91 GLU A N 1
ATOM 695 C CA . GLU A 1 91 ? -2.873 -4.172 0.110 1.00 98.19 91 GLU A CA 1
ATOM 696 C C . GLU A 1 91 ? -3.830 -5.268 -0.388 1.00 98.19 91 GLU A C 1
ATOM 698 O O . GLU A 1 91 ? -4.916 -5.429 0.162 1.00 98.19 91 GLU A O 1
ATOM 703 N N . CYS A 1 92 ? -3.403 -6.082 -1.358 1.00 98.12 92 CYS A N 1
ATOM 704 C CA . CYS A 1 92 ? -4.196 -7.218 -1.829 1.00 98.12 92 CYS A CA 1
ATOM 705 C C . CYS A 1 92 ? -4.333 -8.325 -0.762 1.00 98.12 92 CYS A C 1
ATOM 707 O O . CYS A 1 92 ? -5.388 -8.945 -0.675 1.00 98.12 92 CYS A O 1
ATOM 709 N N . VAL A 1 93 ? -3.318 -8.567 0.079 1.00 97.06 93 VAL A N 1
ATOM 710 C CA . VAL A 1 93 ? -3.426 -9.503 1.223 1.00 97.06 93 VAL A CA 1
ATOM 711 C C . VAL A 1 93 ? -4.547 -9.062 2.169 1.00 97.06 93 VAL A C 1
ATOM 713 O O . VAL A 1 93 ? -5.429 -9.859 2.492 1.00 97.06 93 VAL A O 1
ATOM 716 N N . LEU A 1 94 ? -4.572 -7.779 2.544 1.00 96.19 94 LEU A N 1
ATOM 717 C CA . LEU A 1 94 ? -5.641 -7.201 3.361 1.00 96.19 94 LEU A CA 1
ATOM 718 C C . LEU A 1 94 ? -7.016 -7.321 2.679 1.00 96.19 94 LEU A C 1
ATOM 720 O O . LEU A 1 94 ? -7.991 -7.704 3.325 1.00 96.19 94 LEU A O 1
ATOM 724 N N . GLU A 1 95 ? -7.112 -7.023 1.380 1.00 95.12 95 GLU A N 1
ATOM 725 C CA . GLU A 1 95 ? -8.355 -7.190 0.611 1.00 95.12 95 GLU A CA 1
ATOM 726 C C . GLU A 1 95 ? -8.854 -8.643 0.647 1.00 95.12 95 GLU A C 1
ATOM 728 O O . GLU A 1 95 ? -10.045 -8.87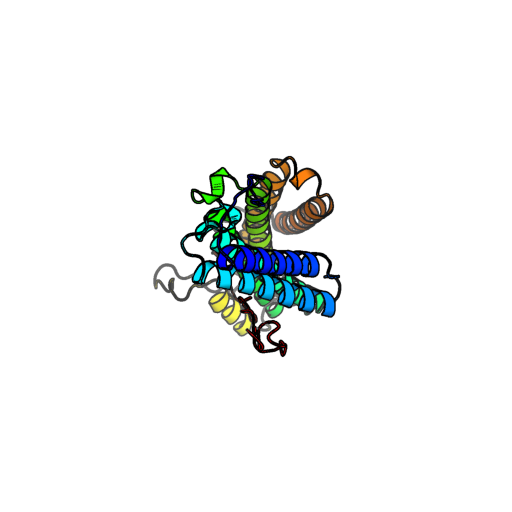4 0.844 1.00 95.12 95 GLU A O 1
ATOM 733 N N . GLY A 1 96 ? -7.954 -9.624 0.530 1.00 93.19 96 GLY A N 1
ATOM 734 C CA . GLY A 1 96 ? -8.288 -11.046 0.635 1.00 93.19 96 GLY A CA 1
ATOM 735 C C . GLY A 1 96 ? -8.939 -11.402 1.971 1.00 93.19 96 GLY A C 1
ATOM 736 O O . GLY A 1 96 ? -9.959 -12.094 1.997 1.00 93.19 96 GLY A O 1
ATOM 737 N N . TRP A 1 97 ? -8.408 -10.861 3.070 1.00 89.81 97 TRP A N 1
ATOM 738 C CA . TRP A 1 97 ? -8.998 -11.017 4.400 1.00 89.81 97 TRP A CA 1
ATOM 739 C C . TRP A 1 97 ? -10.374 -10.361 4.519 1.00 89.81 97 TRP A C 1
ATOM 741 O O . TRP A 1 97 ? -11.294 -10.962 5.072 1.00 89.81 97 TRP A O 1
ATOM 751 N N . LEU A 1 98 ? -10.544 -9.159 3.962 1.00 89.62 98 LEU A N 1
ATOM 752 C CA . LEU A 1 98 ? -11.829 -8.454 3.958 1.00 89.62 98 LEU A CA 1
ATOM 753 C C . LEU A 1 98 ? -12.894 -9.180 3.112 1.00 89.62 98 LEU A C 1
ATOM 755 O O . LEU A 1 98 ? -14.071 -9.175 3.475 1.00 89.62 98 LEU A O 1
ATOM 759 N N . LEU A 1 99 ? -12.498 -9.830 2.010 1.00 88.38 99 LEU A N 1
ATOM 760 C CA . LEU A 1 99 ? -13.396 -10.600 1.137 1.00 88.38 99 LEU A CA 1
ATOM 761 C C . LEU A 1 99 ? -13.867 -11.922 1.742 1.00 88.38 99 LEU A C 1
ATOM 763 O O . LEU A 1 99 ? -14.955 -12.384 1.397 1.00 88.38 99 LEU A O 1
ATOM 767 N N . ALA A 1 100 ? -13.083 -12.541 2.629 1.00 81.25 100 ALA A N 1
ATOM 768 C CA . ALA A 1 100 ? -13.429 -13.822 3.250 1.00 81.25 100 ALA A CA 1
ATOM 769 C C . ALA A 1 100 ? -14.713 -13.770 4.115 1.00 81.25 100 ALA A C 1
ATOM 771 O O . ALA A 1 100 ? -15.194 -14.811 4.566 1.00 81.25 100 ALA A O 1
ATOM 772 N N . GLY A 1 101 ? -15.312 -12.584 4.283 1.00 67.25 101 GLY A N 1
ATOM 773 C CA . GLY A 1 101 ? -16.632 -12.387 4.871 1.00 67.25 101 GLY A CA 1
ATOM 774 C C . GLY A 1 101 ? -16.621 -12.306 6.396 1.00 67.25 101 GLY A C 1
ATOM 775 O O . GLY A 1 101 ? -15.633 -12.625 7.058 1.00 67.25 101 GLY A O 1
ATOM 776 N N . SER A 1 102 ? -17.744 -11.832 6.950 1.00 55.88 102 SER A N 1
ATOM 777 C CA . SER A 1 102 ? -17.862 -11.458 8.361 1.00 55.88 102 SER A CA 1
ATOM 778 C C . SER A 1 102 ? -17.604 -12.634 9.297 1.00 55.88 102 SER A C 1
ATOM 780 O O . SER A 1 102 ? -18.418 -13.547 9.444 1.00 55.88 102 SER A O 1
ATOM 782 N N . LYS A 1 103 ? -16.480 -12.560 9.997 1.00 55.56 103 LYS A N 1
ATOM 783 C CA . LYS A 1 103 ? -16.376 -13.100 11.341 1.00 55.56 103 LYS A CA 1
ATOM 784 C C . LYS A 1 103 ? -16.427 -11.885 12.263 1.00 55.56 103 LYS A C 1
ATOM 786 O O . LYS A 1 103 ? -15.396 -11.331 12.630 1.00 55.56 103 LYS A O 1
ATOM 791 N N . ASP A 1 104 ? -17.625 -11.403 12.571 1.00 60.78 104 ASP A N 1
ATOM 792 C CA . ASP A 1 104 ? -17.781 -10.352 13.575 1.00 60.78 104 ASP A CA 1
ATOM 793 C C . ASP A 1 104 ? -17.077 -10.765 14.874 1.00 60.78 104 ASP A C 1
ATOM 795 O O . ASP A 1 104 ? -17.023 -11.946 15.238 1.00 60.78 104 ASP A O 1
ATOM 799 N N . GLY A 1 105 ? -16.500 -9.785 15.561 1.00 73.69 105 GLY A N 1
ATOM 800 C CA . GLY A 1 105 ? -15.877 -9.986 16.859 1.00 73.69 105 GLY A CA 1
ATOM 801 C C . GLY A 1 105 ? -14.416 -9.570 16.931 1.00 73.69 105 GLY A C 1
ATOM 802 O O . GLY A 1 105 ? -13.726 -9.347 15.932 1.00 73.69 105 GLY A O 1
ATOM 803 N N . LEU A 1 106 ? -13.966 -9.491 18.181 1.00 79.50 106 LEU A N 1
ATOM 804 C CA . LEU A 1 106 ? -12.673 -8.974 18.602 1.00 79.50 106 LEU A CA 1
ATOM 805 C C . LEU A 1 106 ? -11.518 -9.462 17.718 1.00 79.50 106 LEU A C 1
ATOM 807 O O . LEU A 1 106 ? -10.855 -8.648 17.088 1.00 79.50 106 LEU A O 1
ATOM 811 N N . SER A 1 107 ? -11.329 -10.781 17.598 1.00 81.06 107 SER A N 1
ATOM 812 C CA . SER A 1 107 ? -10.166 -11.380 16.921 1.00 81.06 107 SER A CA 1
ATOM 813 C C . SER A 1 107 ? -9.998 -10.952 15.462 1.00 81.06 107 SER A C 1
ATOM 815 O O . SER A 1 107 ? -8.870 -10.819 15.000 1.00 81.06 107 SER A O 1
ATOM 817 N N . ASN A 1 108 ? -11.089 -10.742 14.727 1.00 84.19 108 ASN A N 1
ATOM 818 C CA . ASN A 1 108 ? -10.987 -10.380 13.313 1.00 84.19 108 ASN A CA 1
ATOM 819 C C . ASN A 1 108 ? -10.755 -8.884 13.153 1.00 84.19 108 ASN A C 1
ATOM 821 O O . ASN A 1 108 ? -9.942 -8.491 12.329 1.00 84.19 108 ASN A O 1
ATOM 825 N N . CYS A 1 109 ? -11.380 -8.054 13.994 1.00 88.56 109 CYS A N 1
ATOM 826 C CA . CYS A 1 109 ? -11.055 -6.629 14.054 1.00 88.56 109 CYS A CA 1
ATOM 827 C C . CYS A 1 109 ? -9.572 -6.419 14.401 1.00 88.56 109 CYS A C 1
ATOM 829 O O . CYS A 1 109 ? -8.898 -5.626 13.756 1.00 88.56 109 CYS A O 1
ATOM 831 N N . CYS A 1 110 ? -9.044 -7.196 15.350 1.00 86.44 110 CYS A N 1
ATOM 832 C CA . CYS A 1 110 ? -7.621 -7.222 15.694 1.00 86.44 110 CYS A CA 1
ATOM 833 C C . CYS A 1 110 ? -6.754 -7.558 14.478 1.00 86.44 110 CYS A C 1
ATOM 835 O O . CYS A 1 110 ? -5.847 -6.814 14.118 1.00 86.44 110 CYS A O 1
ATOM 837 N N . HIS A 1 111 ? -7.059 -8.679 13.831 1.00 88.88 111 HIS A N 1
ATOM 838 C CA . HIS A 1 111 ? -6.287 -9.162 12.698 1.00 88.88 111 HIS A CA 1
ATOM 839 C C . HIS A 1 111 ? -6.294 -8.155 11.537 1.00 88.88 111 HIS A C 1
ATOM 841 O O . HIS A 1 111 ? -5.239 -7.771 11.041 1.00 88.88 111 HIS A O 1
ATOM 847 N N . VAL A 1 112 ? -7.471 -7.638 11.170 1.00 92.25 112 VAL A N 1
ATOM 848 C CA . VAL A 1 112 ? -7.612 -6.621 10.120 1.00 92.25 112 VAL A CA 1
ATOM 849 C C . VAL A 1 112 ? -6.896 -5.322 10.499 1.00 92.25 112 VAL A C 1
ATOM 851 O O . VAL A 1 112 ? -6.296 -4.693 9.631 1.00 92.25 112 VAL A O 1
ATOM 854 N N . ALA A 1 113 ? -6.908 -4.922 11.776 1.00 93.56 113 ALA A N 1
ATOM 855 C CA . ALA A 1 113 ? -6.146 -3.765 12.235 1.00 93.56 113 ALA A CA 1
ATOM 856 C C . ALA A 1 113 ? -4.633 -3.962 12.065 1.00 93.56 113 ALA A C 1
ATOM 858 O O . ALA A 1 113 ? -3.956 -3.057 11.576 1.00 93.56 113 ALA A O 1
ATOM 859 N N . GLY A 1 114 ? -4.118 -5.142 12.421 1.00 93.75 114 GLY A N 1
ATOM 860 C CA . GLY A 1 114 ? -2.714 -5.506 12.232 1.00 93.75 114 GLY A CA 1
ATOM 861 C C . GLY A 1 114 ? -2.302 -5.499 10.758 1.00 93.75 114 GLY A C 1
ATOM 862 O O . GLY A 1 114 ? -1.295 -4.877 10.410 1.00 93.75 114 GLY A O 1
ATOM 863 N N . GLU A 1 115 ? -3.112 -6.116 9.892 1.00 95.44 115 GLU A N 1
ATOM 864 C CA . GLU A 1 115 ? -2.874 -6.156 8.443 1.00 95.44 115 GLU A CA 1
ATOM 865 C C . GLU A 1 115 ? -2.924 -4.744 7.837 1.00 95.44 115 GLU A C 1
ATOM 867 O O . GLU A 1 115 ? -2.034 -4.352 7.082 1.00 95.44 115 GLU A O 1
ATOM 872 N N . ALA A 1 116 ? -3.907 -3.920 8.221 1.00 97.31 116 ALA A N 1
ATOM 873 C CA . ALA A 1 116 ? -3.996 -2.526 7.786 1.00 97.31 116 ALA A CA 1
ATOM 874 C C . ALA A 1 116 ? -2.796 -1.690 8.259 1.00 97.31 116 ALA A C 1
ATOM 876 O O . ALA A 1 116 ? -2.250 -0.909 7.477 1.00 97.31 116 ALA A O 1
ATOM 877 N N . ALA A 1 117 ? -2.324 -1.892 9.494 1.00 97.38 117 ALA A N 1
ATOM 878 C CA . ALA A 1 117 ? -1.109 -1.253 9.992 1.00 97.38 117 ALA A CA 1
ATOM 879 C C . ALA A 1 117 ? 0.130 -1.682 9.186 1.00 97.38 117 ALA A C 1
ATOM 881 O O . ALA A 1 117 ? 0.959 -0.837 8.843 1.00 97.38 117 ALA A O 1
ATOM 882 N N . ARG A 1 118 ? 0.224 -2.960 8.787 1.00 97.75 118 ARG A N 1
ATOM 883 C CA . ARG A 1 118 ? 1.302 -3.449 7.912 1.00 97.75 118 ARG A CA 1
ATOM 884 C C . ARG A 1 118 ? 1.259 -2.818 6.520 1.00 97.75 118 ARG A C 1
ATOM 886 O O . ARG A 1 118 ? 2.307 -2.445 5.989 1.00 97.75 118 ARG A O 1
ATOM 893 N N . VAL A 1 119 ? 0.074 -2.661 5.930 1.00 98.62 119 VAL A N 1
ATOM 894 C CA . VAL A 1 119 ? -0.088 -1.957 4.646 1.00 98.62 119 VAL A CA 1
ATOM 895 C C . VAL A 1 119 ? 0.332 -0.490 4.779 1.00 98.62 119 VAL A C 1
ATOM 897 O O . VAL A 1 119 ? 1.077 0.015 3.934 1.00 98.62 119 VAL A O 1
ATOM 900 N N . ALA A 1 120 ? -0.089 0.187 5.853 1.00 98.69 120 ALA A N 1
ATOM 901 C CA . ALA A 1 120 ? 0.300 1.566 6.128 1.00 98.69 120 ALA A CA 1
ATOM 902 C C . ALA A 1 120 ? 1.827 1.707 6.237 1.00 98.69 120 ALA A C 1
ATOM 904 O O . ALA A 1 120 ? 2.407 2.573 5.584 1.00 98.69 120 ALA A O 1
ATOM 905 N N . GLU A 1 121 ? 2.496 0.825 6.984 1.00 98.25 121 GLU A N 1
ATOM 906 C CA . GLU A 1 121 ? 3.954 0.830 7.130 1.00 98.25 121 GLU A CA 1
ATOM 907 C C . GLU A 1 121 ? 4.672 0.683 5.779 1.00 98.25 121 GLU A C 1
ATOM 909 O O . GLU A 1 121 ? 5.564 1.474 5.461 1.00 98.25 121 GLU A O 1
ATOM 914 N N . LYS A 1 122 ? 4.245 -0.262 4.931 1.00 98.62 122 LYS A N 1
ATOM 915 C CA . LYS A 1 122 ? 4.834 -0.434 3.592 1.00 98.62 122 LYS A CA 1
ATOM 916 C C . LYS A 1 122 ? 4.629 0.797 2.707 1.00 98.62 122 LYS A C 1
ATOM 918 O O . LYS A 1 122 ? 5.541 1.174 1.964 1.00 98.62 122 LYS A O 1
ATOM 923 N N . TYR A 1 123 ? 3.470 1.456 2.780 1.00 98.81 123 TYR A N 1
ATOM 924 C CA . TYR A 1 123 ? 3.245 2.705 2.045 1.00 98.81 123 TYR A CA 1
ATOM 925 C C . TYR A 1 123 ? 4.048 3.879 2.602 1.00 98.81 123 TYR A C 1
ATOM 927 O O . TYR A 1 123 ? 4.564 4.665 1.808 1.00 98.81 123 TYR A O 1
ATOM 935 N N . LYS A 1 124 ? 4.237 3.959 3.924 1.00 98.62 124 LYS A N 1
ATOM 936 C CA . LYS A 1 124 ? 5.125 4.938 4.563 1.00 98.62 124 LYS A CA 1
ATOM 937 C C . LYS A 1 124 ? 6.558 4.781 4.056 1.00 98.62 124 LYS A C 1
ATOM 939 O O . LYS A 1 124 ? 7.113 5.728 3.509 1.00 98.62 124 LYS A O 1
ATOM 944 N N . GLN A 1 125 ? 7.109 3.568 4.130 1.00 98.50 125 GLN A N 1
ATOM 945 C CA . GLN A 1 125 ? 8.455 3.250 3.634 1.00 98.50 125 GLN A CA 1
ATOM 946 C C . GLN A 1 125 ? 8.596 3.546 2.131 1.00 98.50 125 GLN A C 1
ATOM 948 O O . GLN A 1 125 ? 9.608 4.074 1.670 1.00 98.50 125 GLN A O 1
ATOM 953 N N . THR A 1 126 ? 7.559 3.239 1.348 1.00 98.62 126 THR A N 1
ATOM 954 C CA . THR A 1 126 ? 7.529 3.537 -0.090 1.00 98.62 126 THR A CA 1
ATOM 955 C C . THR A 1 126 ? 7.546 5.042 -0.349 1.00 98.62 126 THR A C 1
ATOM 957 O O . THR A 1 126 ? 8.338 5.508 -1.167 1.00 98.62 126 THR A O 1
ATOM 960 N N . HIS A 1 127 ? 6.716 5.812 0.356 1.00 98.62 127 HIS A N 1
ATOM 961 C CA . HIS A 1 127 ? 6.679 7.266 0.235 1.00 98.62 127 HIS A CA 1
ATOM 962 C C . HIS A 1 127 ? 8.012 7.904 0.658 1.00 98.62 127 HIS A C 1
ATOM 964 O O . HIS A 1 127 ? 8.527 8.771 -0.046 1.00 98.62 127 HIS A O 1
ATOM 970 N N . GLU A 1 128 ? 8.629 7.426 1.743 1.00 98.44 128 GLU A N 1
ATOM 971 C CA . GLU A 1 128 ? 9.962 7.861 2.179 1.00 98.44 128 GLU A CA 1
ATOM 972 C C . GLU A 1 128 ? 11.011 7.648 1.079 1.00 98.44 128 GLU A C 1
ATOM 974 O O . GLU A 1 128 ? 11.765 8.572 0.771 1.00 98.44 128 GLU A O 1
ATOM 979 N N . LYS A 1 129 ? 11.015 6.481 0.415 1.00 98.12 129 LYS A N 1
ATOM 980 C CA . LYS A 1 129 ? 11.893 6.215 -0.739 1.00 98.12 129 LYS A CA 1
ATOM 981 C C . LYS A 1 129 ? 11.598 7.124 -1.936 1.00 98.12 129 LYS A C 1
ATOM 983 O O . LYS A 1 129 ? 12.529 7.561 -2.608 1.00 98.12 129 LYS A O 1
ATOM 988 N N . MET A 1 130 ? 10.329 7.431 -2.213 1.00 98.00 130 MET A N 1
ATOM 989 C CA . MET A 1 130 ? 9.947 8.361 -3.289 1.00 98.00 130 MET A CA 1
ATOM 990 C C . MET A 1 130 ? 10.391 9.805 -3.009 1.00 98.00 130 MET A C 1
ATOM 992 O O . MET A 1 130 ? 10.627 10.568 -3.944 1.00 98.00 130 MET A O 1
ATOM 996 N N . CYS A 1 131 ? 10.510 10.180 -1.734 1.00 97.25 131 CYS A N 1
ATOM 997 C CA . CYS A 1 131 ? 10.929 11.509 -1.294 1.00 97.25 131 CYS A CA 1
ATOM 998 C C . CYS A 1 131 ? 12.455 11.699 -1.229 1.00 97.25 131 CYS A C 1
ATOM 1000 O O . CYS A 1 131 ? 12.909 12.816 -0.972 1.00 97.25 131 CYS A O 1
ATOM 1002 N N . GLN A 1 132 ? 13.245 10.650 -1.466 1.00 96.06 132 GLN A N 1
ATOM 1003 C CA . GLN A 1 132 ? 14.705 10.724 -1.496 1.00 96.06 132 GLN A CA 1
ATOM 1004 C C . GLN A 1 132 ? 15.217 11.172 -2.871 1.00 96.06 132 GLN A C 1
ATOM 1006 O O . GLN A 1 132 ? 14.680 10.793 -3.913 1.00 96.06 132 GLN A O 1
ATOM 1011 N N . GLU A 1 133 ? 16.284 11.970 -2.881 1.00 93.25 133 GLU A N 1
ATOM 1012 C CA . GLU A 1 133 ? 17.011 12.302 -4.109 1.00 93.25 133 GLU A CA 1
ATOM 1013 C C . GLU A 1 133 ? 17.893 11.116 -4.558 1.00 93.25 133 GLU A C 1
ATOM 1015 O O . GLU A 1 133 ? 18.419 10.393 -3.709 1.00 93.25 133 GLU A O 1
ATOM 1020 N N . PRO A 1 134 ? 18.095 10.903 -5.873 1.00 91.00 134 PRO A N 1
ATOM 1021 C CA . PRO A 1 134 ? 17.583 11.714 -6.980 1.00 91.00 134 PRO A CA 1
ATOM 1022 C C . PRO A 1 134 ? 16.141 11.364 -7.393 1.00 91.00 134 PRO A C 1
ATOM 1024 O O . PRO A 1 134 ? 15.558 12.079 -8.204 1.00 91.00 134 PRO A O 1
ATOM 1027 N N . THR A 1 135 ? 15.555 10.289 -6.854 1.00 92.62 135 THR A N 1
ATOM 1028 C CA . THR A 1 135 ? 14.248 9.734 -7.257 1.00 92.62 135 THR A CA 1
ATOM 1029 C C . THR A 1 135 ? 13.126 10.775 -7.272 1.00 92.62 135 THR A C 1
ATOM 1031 O O . THR A 1 135 ? 12.350 10.860 -8.227 1.00 92.62 135 THR A O 1
ATOM 1034 N N . LYS A 1 136 ? 13.068 11.625 -6.244 1.00 94.94 136 LYS A N 1
ATOM 1035 C CA . LYS A 1 136 ? 12.069 12.693 -6.117 1.00 94.94 136 LYS A CA 1
ATOM 1036 C C . LYS A 1 136 ? 12.072 13.680 -7.289 1.00 94.94 136 LYS A C 1
ATOM 1038 O O . LYS A 1 136 ? 11.011 14.189 -7.648 1.00 94.94 136 LYS A O 1
ATOM 1043 N N . SER A 1 137 ? 13.235 13.953 -7.884 1.00 94.25 137 SER A N 1
ATOM 1044 C CA . SER A 1 137 ? 13.396 14.991 -8.912 1.00 94.25 137 SER A CA 1
ATOM 1045 C C . SER A 1 137 ? 12.676 14.690 -10.232 1.00 94.25 137 SER A C 1
ATOM 1047 O O . SER A 1 137 ? 12.336 15.619 -10.965 1.00 94.25 137 SER A O 1
ATOM 1049 N N . TYR A 1 138 ? 12.411 13.414 -10.527 1.00 93.38 138 TYR A N 1
ATOM 1050 C CA . TYR A 1 138 ? 11.772 12.973 -11.773 1.00 93.38 138 TYR A CA 1
ATOM 1051 C C . TYR A 1 138 ? 10.507 12.134 -11.568 1.00 93.38 138 TYR A C 1
ATOM 1053 O O . TYR A 1 138 ? 9.820 11.829 -12.544 1.00 93.38 138 TYR A O 1
ATOM 1061 N N . LEU A 1 139 ? 10.158 11.762 -10.333 1.00 95.00 139 LEU A N 1
ATOM 1062 C CA . LEU A 1 139 ? 8.915 11.041 -10.085 1.00 95.00 139 LEU A CA 1
ATOM 1063 C C . LEU A 1 139 ? 7.677 11.929 -10.286 1.00 95.00 139 LEU A C 1
ATOM 1065 O O . LEU A 1 139 ? 7.640 13.075 -9.826 1.00 95.00 139 LEU A O 1
ATOM 1069 N N . PRO A 1 140 ? 6.598 11.394 -10.887 1.00 94.62 140 PRO A N 1
ATOM 1070 C CA . PRO A 1 140 ? 5.325 12.094 -10.935 1.00 94.62 140 PRO A CA 1
ATOM 1071 C C . PRO A 1 140 ? 4.807 12.404 -9.527 1.00 94.62 140 PRO A C 1
ATOM 1073 O O . PRO A 1 140 ? 4.637 11.506 -8.704 1.00 94.62 140 PRO A O 1
ATOM 1076 N N . PHE A 1 141 ? 4.454 13.667 -9.272 1.00 95.12 141 PHE A N 1
ATOM 1077 C CA . PHE A 1 141 ? 3.908 14.103 -7.978 1.00 95.12 141 PHE A CA 1
ATOM 1078 C C . PHE A 1 141 ? 2.691 13.278 -7.521 1.00 95.12 141 PHE A C 1
ATOM 1080 O O . PHE A 1 141 ? 2.496 13.049 -6.332 1.00 95.12 141 PHE A O 1
ATOM 1087 N N . SER A 1 142 ? 1.885 12.783 -8.462 1.00 96.56 142 SER A N 1
ATOM 1088 C CA . SER A 1 142 ? 0.734 11.930 -8.159 1.00 96.56 142 SER A CA 1
ATOM 1089 C C . SER A 1 142 ? 1.094 10.600 -7.513 1.00 96.56 142 SER A C 1
ATOM 1091 O O . SER A 1 142 ? 0.290 10.092 -6.738 1.00 96.56 142 SER A O 1
ATOM 1093 N N . TRP A 1 143 ? 2.277 10.046 -7.786 1.00 96.94 143 TRP A N 1
ATOM 1094 C CA . TRP A 1 143 ? 2.728 8.811 -7.146 1.00 96.94 143 TRP A CA 1
ATOM 1095 C C . TRP A 1 143 ? 3.043 9.064 -5.675 1.00 96.94 143 TRP A C 1
ATOM 1097 O O . TRP A 1 143 ? 2.561 8.322 -4.821 1.00 96.94 143 TRP A O 1
ATOM 1107 N N . LEU A 1 144 ? 3.747 10.166 -5.384 1.00 97.50 144 LEU A N 1
ATOM 1108 C CA . LEU A 1 144 ? 4.036 10.598 -4.016 1.00 97.50 144 LEU A CA 1
ATOM 1109 C C . LEU A 1 144 ? 2.734 10.815 -3.238 1.00 97.50 144 LEU A C 1
ATOM 1111 O O . LEU A 1 144 ? 2.570 10.234 -2.166 1.00 97.50 144 LEU A O 1
ATOM 1115 N N . SER A 1 145 ? 1.793 11.578 -3.811 1.00 97.81 145 SER A N 1
ATOM 1116 C CA . SER A 1 145 ? 0.493 11.846 -3.182 1.00 97.81 145 SER A CA 1
ATOM 1117 C C . SER A 1 145 ? -0.341 10.580 -2.986 1.00 97.81 145 SER A C 1
ATOM 1119 O O . SER A 1 145 ? -1.026 10.458 -1.979 1.00 97.81 145 SER A O 1
ATOM 1121 N N . MET A 1 146 ? -0.316 9.638 -3.936 1.00 97.94 146 MET A N 1
ATOM 1122 C CA . MET A 1 146 ? -1.065 8.384 -3.814 1.00 97.94 146 MET A CA 1
ATOM 1123 C C . MET A 1 146 ? -0.499 7.510 -2.695 1.00 97.94 146 MET A C 1
ATOM 1125 O O . MET A 1 146 ? -1.266 6.999 -1.885 1.00 97.94 146 MET A O 1
ATOM 1129 N N . ALA A 1 147 ? 0.827 7.357 -2.622 1.00 98.44 147 ALA A N 1
ATOM 1130 C CA . ALA A 1 147 ? 1.470 6.577 -1.566 1.00 98.44 147 ALA A CA 1
ATOM 1131 C C . ALA A 1 147 ? 1.210 7.181 -0.174 1.00 98.44 147 ALA A C 1
ATOM 1133 O O . ALA A 1 147 ? 0.854 6.455 0.750 1.00 98.44 147 ALA A O 1
ATOM 1134 N N . GLU A 1 148 ? 1.306 8.507 -0.043 1.00 98.56 148 GLU A N 1
ATOM 1135 C CA . GLU A 1 148 ? 1.035 9.228 1.209 1.00 98.56 148 GLU A CA 1
ATOM 1136 C C . GLU A 1 148 ? -0.444 9.137 1.617 1.00 98.56 148 GLU A C 1
ATOM 1138 O O . GLU A 1 148 ? -0.772 8.798 2.753 1.00 98.56 148 GLU A O 1
ATOM 1143 N N . SER A 1 149 ? -1.360 9.357 0.667 1.00 98.31 149 SER A N 1
ATOM 1144 C CA . SER A 1 149 ? -2.803 9.228 0.894 1.00 98.31 149 SER A CA 1
ATOM 1145 C C . SER A 1 149 ? -3.174 7.804 1.319 1.00 98.31 149 SER A C 1
ATOM 1147 O O . SER A 1 149 ? -3.954 7.640 2.261 1.00 98.31 149 SER A O 1
ATOM 1149 N N . LYS A 1 150 ? -2.584 6.773 0.698 1.00 98.56 150 LYS A N 1
ATOM 1150 C CA . LYS A 1 150 ? -2.783 5.374 1.104 1.00 98.56 150 LYS A CA 1
ATOM 1151 C C . LYS A 1 150 ? -2.188 5.067 2.475 1.00 98.56 150 LYS A C 1
ATOM 1153 O O . LYS A 1 150 ? -2.838 4.367 3.244 1.00 98.56 150 LYS A O 1
ATOM 1158 N N . TYR A 1 151 ? -1.017 5.609 2.813 1.00 98.75 151 TYR A N 1
ATOM 1159 C CA . TYR A 1 151 ? -0.459 5.491 4.163 1.00 98.75 151 TYR A CA 1
ATOM 1160 C C . TYR A 1 151 ? -1.460 5.980 5.219 1.00 98.75 151 TYR A C 1
ATOM 1162 O O . TYR A 1 15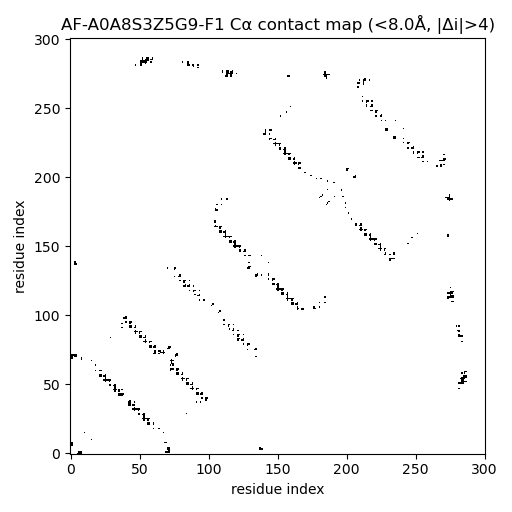1 ? -1.823 5.218 6.116 1.00 98.75 151 TYR A O 1
ATOM 1170 N N . HIS A 1 152 ? -1.965 7.207 5.072 1.00 98.69 152 HIS A N 1
ATOM 1171 C CA . HIS A 1 152 ? -2.944 7.761 6.005 1.00 98.69 152 HIS A CA 1
ATOM 1172 C C . HIS A 1 152 ? -4.260 6.979 5.998 1.00 98.69 152 HIS A C 1
ATOM 1174 O O . HIS A 1 152 ? -4.801 6.679 7.057 1.00 98.69 152 HIS A O 1
ATOM 1180 N N . PHE A 1 153 ? -4.749 6.570 4.826 1.00 98.69 153 PHE A N 1
ATOM 1181 C CA . PHE A 1 153 ? -5.960 5.758 4.724 1.00 98.69 153 PHE A CA 1
ATOM 1182 C C . PHE A 1 153 ? -5.846 4.446 5.513 1.00 98.69 153 PHE A C 1
ATOM 1184 O O . PHE A 1 153 ? -6.694 4.160 6.355 1.00 98.69 153 PHE A O 1
ATOM 1191 N N . TYR A 1 154 ? -4.784 3.669 5.293 1.00 98.62 154 TYR A N 1
ATOM 1192 C CA . TYR A 1 154 ? -4.609 2.381 5.965 1.00 98.62 154 TYR A CA 1
ATOM 1193 C C . TYR A 1 154 ? -4.261 2.532 7.452 1.00 98.62 154 TYR A C 1
ATOM 1195 O O . TYR A 1 154 ? -4.723 1.724 8.259 1.00 98.62 154 TYR A O 1
ATOM 1203 N N . ARG A 1 155 ? -3.550 3.600 7.850 1.00 98.31 155 ARG A N 1
ATOM 1204 C CA . ARG A 1 155 ? -3.349 3.943 9.271 1.00 98.31 155 ARG A CA 1
ATOM 1205 C C . ARG A 1 155 ? -4.682 4.260 9.953 1.00 98.31 155 ARG A C 1
ATOM 1207 O O . ARG A 1 155 ? -4.956 3.754 11.039 1.00 98.31 155 ARG A O 1
ATOM 1214 N N . GLY A 1 156 ? -5.539 5.044 9.299 1.00 98.19 156 GLY A N 1
ATOM 1215 C CA . GLY A 1 156 ? -6.887 5.338 9.785 1.00 98.19 156 GLY A CA 1
ATOM 1216 C C . GLY A 1 156 ? -7.763 4.089 9.879 1.00 98.19 156 GLY A C 1
ATOM 1217 O O . GLY A 1 156 ? -8.471 3.905 10.870 1.00 98.19 156 GLY A O 1
ATOM 1218 N N . LEU A 1 157 ? -7.668 3.192 8.895 1.00 97.38 157 LEU A N 1
ATOM 1219 C CA . LEU A 1 157 ? -8.384 1.919 8.887 1.00 97.38 157 LEU A CA 1
ATOM 1220 C C . LEU A 1 157 ? -7.948 1.008 10.044 1.00 97.38 157 LEU A C 1
ATOM 1222 O O . LEU A 1 157 ? -8.802 0.416 10.703 1.00 97.38 157 LEU A O 1
ATOM 1226 N N . ALA A 1 158 ? -6.646 0.940 10.333 1.00 96.88 158 ALA A N 1
ATOM 1227 C CA . ALA A 1 158 ? -6.121 0.185 11.466 1.00 96.88 158 ALA A CA 1
ATOM 1228 C C . ALA A 1 158 ? -6.715 0.684 12.793 1.00 96.88 158 ALA A C 1
ATOM 1230 O O . ALA A 1 158 ? -7.285 -0.099 13.556 1.00 96.88 158 ALA A O 1
ATOM 1231 N N . HIS A 1 159 ? -6.674 1.999 13.030 1.00 96.56 159 HIS A N 1
ATOM 1232 C CA . HIS A 1 159 ? -7.272 2.610 14.219 1.00 96.56 159 HIS A CA 1
ATOM 1233 C C . HIS A 1 159 ? -8.784 2.396 14.304 1.00 96.56 159 HIS A C 1
ATOM 1235 O O . HIS A 1 159 ? -9.299 2.092 15.380 1.00 96.56 159 HIS A O 1
ATOM 1241 N N . PHE A 1 160 ? -9.495 2.476 13.178 1.00 96.25 160 PHE A N 1
ATOM 1242 C CA . PHE A 1 160 ? -10.927 2.199 13.134 1.00 96.25 160 PHE A CA 1
ATOM 1243 C C . PHE A 1 160 ? -11.248 0.775 13.609 1.00 96.25 160 PHE A C 1
ATOM 1245 O O . PHE A 1 160 ? -12.163 0.590 14.412 1.00 96.25 160 PHE A O 1
ATOM 1252 N N . TYR A 1 161 ? -10.495 -0.229 13.151 1.00 93.44 161 TYR A N 1
ATOM 1253 C CA . TYR A 1 161 ? -10.732 -1.616 13.549 1.00 93.44 161 TYR A CA 1
ATOM 1254 C C . TYR A 1 161 ? -10.311 -1.909 14.990 1.00 93.44 161 TYR A C 1
ATOM 1256 O O . TYR A 1 161 ? -11.024 -2.651 15.662 1.00 93.44 161 TYR A O 1
ATOM 1264 N N . VAL A 1 162 ? -9.243 -1.291 15.510 1.00 91.88 162 VAL A N 1
ATOM 1265 C CA . VAL A 1 162 ? -8.935 -1.361 16.953 1.00 91.88 162 VAL A CA 1
ATOM 1266 C C . VAL A 1 162 ? -10.086 -0.783 17.771 1.00 91.88 162 VAL A C 1
ATOM 1268 O O . VAL A 1 162 ? -10.551 -1.414 18.718 1.00 91.88 162 VAL A O 1
ATOM 1271 N N . ALA A 1 163 ? -10.597 0.388 17.392 1.00 92.06 163 ALA A N 1
ATOM 1272 C CA . ALA A 1 163 ? -11.714 0.985 18.105 1.00 92.06 163 ALA A CA 1
ATOM 1273 C C . ALA A 1 163 ? -12.983 0.131 18.029 1.00 92.06 163 ALA A C 1
ATOM 1275 O O . ALA A 1 163 ? -13.664 -0.034 19.037 1.00 92.06 163 ALA A O 1
ATOM 1276 N N . ALA A 1 164 ? -13.28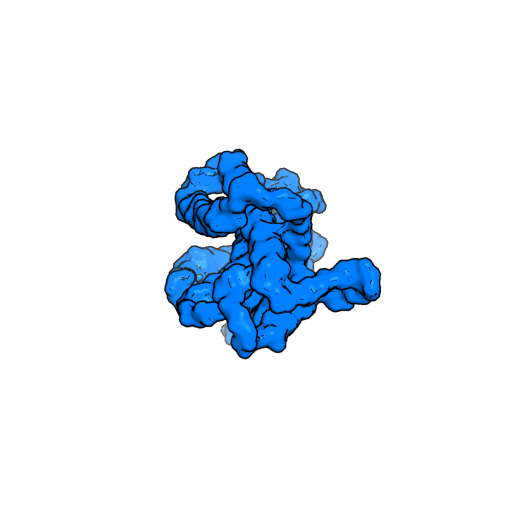6 -0.449 16.864 1.00 91.25 164 ALA A N 1
ATOM 1277 C CA . ALA A 1 164 ? -14.393 -1.389 16.717 1.00 91.25 164 ALA A CA 1
ATOM 1278 C C . ALA A 1 164 ? -14.225 -2.602 17.644 1.00 91.25 164 ALA A C 1
ATOM 1280 O O . ALA A 1 164 ? -15.148 -2.942 18.378 1.00 91.25 164 ALA A O 1
ATOM 1281 N N . ALA A 1 165 ? -13.023 -3.185 17.694 1.00 87.56 165 ALA A N 1
ATOM 1282 C CA . ALA A 1 165 ? -12.681 -4.268 18.613 1.00 87.56 165 ALA A CA 1
ATOM 1283 C C . ALA A 1 165 ? -12.934 -3.903 20.087 1.00 87.56 165 ALA A C 1
ATOM 1285 O O . ALA A 1 165 ? -13.437 -4.732 20.841 1.00 87.56 165 ALA A O 1
ATOM 1286 N N . LEU A 1 166 ? -12.598 -2.679 20.499 1.00 86.38 166 LEU A N 1
ATOM 1287 C CA . LEU A 1 166 ? -12.762 -2.211 21.879 1.00 86.38 166 LEU A CA 1
ATOM 1288 C C . LEU A 1 166 ? -14.216 -1.913 22.247 1.00 86.38 166 LEU A C 1
ATOM 1290 O O . LEU A 1 166 ? -14.661 -2.281 23.333 1.00 86.38 166 LEU A O 1
ATOM 1294 N N . LEU A 1 167 ? -14.929 -1.234 21.349 1.00 87.75 167 LEU A N 1
ATOM 1295 C CA . LEU A 1 167 ? -16.269 -0.697 21.584 1.00 87.75 167 LEU A CA 1
ATOM 1296 C C . LEU A 1 167 ? -17.373 -1.736 21.369 1.00 87.75 167 LEU A C 1
ATOM 1298 O O . LEU A 1 167 ? -18.385 -1.693 22.058 1.00 87.75 167 LEU A O 1
ATOM 1302 N N . ASP A 1 168 ? -17.196 -2.665 20.425 1.00 85.50 168 ASP A N 1
ATOM 1303 C CA . ASP A 1 168 ? -18.196 -3.708 20.144 1.00 85.50 168 ASP A CA 1
ATOM 1304 C C . ASP A 1 168 ? -18.084 -4.901 21.110 1.00 85.50 168 ASP A C 1
ATOM 1306 O O . ASP A 1 168 ? -18.922 -5.809 21.100 1.00 85.50 168 ASP A O 1
ATOM 1310 N N . GLN A 1 169 ? -17.066 -4.905 21.976 1.00 75.38 169 GLN A N 1
ATOM 1311 C CA . GLN A 1 169 ? -16.865 -5.943 22.974 1.00 75.38 169 GLN A CA 1
ATOM 1312 C C . GLN A 1 169 ? -17.783 -5.737 24.187 1.00 75.38 169 GLN A C 1
ATOM 1314 O O . GLN A 1 169 ? -17.500 -4.936 25.081 1.00 75.38 169 GLN A O 1
ATOM 1319 N N . LYS A 1 170 ? -18.854 -6.535 24.252 1.00 68.06 170 LYS A N 1
ATOM 1320 C CA . LYS A 1 170 ? -19.750 -6.607 25.416 1.00 68.06 170 LYS A CA 1
ATOM 1321 C C . LYS A 1 170 ? -19.096 -7.377 26.570 1.00 68.06 170 LYS A C 1
ATOM 1323 O O . LYS A 1 170 ? -18.421 -8.384 26.348 1.00 68.06 170 LYS A O 1
ATOM 1328 N N . ASP A 1 171 ? -19.295 -6.890 27.791 1.00 53.75 171 ASP A N 1
ATOM 1329 C CA . ASP A 1 171 ? -18.603 -7.317 29.010 1.00 53.75 171 ASP A CA 1
ATOM 1330 C C . ASP A 1 171 ? -18.528 -8.837 29.254 1.00 53.75 171 ASP A C 1
ATOM 1332 O O . ASP A 1 171 ? -19.506 -9.573 29.129 1.00 53.75 171 ASP A O 1
ATOM 1336 N N . SER A 1 172 ? -17.354 -9.275 29.731 1.00 54.28 172 SER A N 1
ATOM 1337 C CA . SER A 1 172 ? -17.042 -10.538 30.442 1.00 54.28 172 SER A CA 1
ATOM 1338 C C . SER A 1 172 ? -16.814 -11.858 29.684 1.00 54.28 172 SER A C 1
ATOM 1340 O O . SER A 1 172 ? -16.328 -12.802 30.304 1.00 54.28 172 SER A O 1
ATOM 1342 N N . GLY A 1 173 ? -17.045 -11.967 28.373 1.00 55.91 173 GLY A N 1
ATOM 1343 C CA . GLY A 1 173 ? -16.895 -13.268 27.690 1.00 55.91 173 GLY A CA 1
ATOM 1344 C C . GLY A 1 173 ? -15.452 -13.769 27.508 1.00 55.91 173 GLY A C 1
ATOM 1345 O O . GLY A 1 173 ? -15.203 -14.970 27.593 1.00 55.91 173 GLY A O 1
ATOM 1346 N N . ASP A 1 174 ? -14.497 -12.870 27.235 1.00 65.50 174 ASP A N 1
ATOM 1347 C CA . ASP A 1 174 ? -13.126 -13.265 26.879 1.00 65.50 174 ASP A CA 1
ATOM 1348 C C . ASP A 1 174 ? -12.081 -12.176 27.194 1.00 65.50 174 ASP A C 1
ATOM 1350 O O . ASP A 1 174 ? -11.446 -11.587 26.315 1.00 65.50 174 ASP A O 1
ATOM 1354 N N . VAL A 1 175 ? -11.918 -11.873 28.487 1.00 69.00 175 VAL A N 1
ATOM 1355 C CA . VAL A 1 175 ? -10.875 -10.954 28.993 1.00 69.00 175 VAL A CA 1
ATOM 1356 C C . VAL A 1 175 ? -9.478 -11.402 28.543 1.00 69.00 175 VAL A C 1
ATOM 1358 O O . VAL A 1 175 ? -8.596 -10.575 28.321 1.00 69.00 175 VAL A O 1
ATOM 1361 N N . THR A 1 176 ? -9.280 -12.707 28.357 1.00 73.75 176 THR A N 1
ATOM 1362 C CA . THR A 1 176 ? -8.033 -13.284 27.856 1.00 73.75 176 THR A CA 1
ATOM 1363 C C . THR A 1 176 ? -7.753 -12.868 26.415 1.00 73.75 176 THR A C 1
ATOM 1365 O O . THR A 1 176 ? -6.640 -12.430 26.138 1.00 73.75 176 THR A O 1
ATOM 1368 N N . ARG A 1 177 ? -8.736 -12.920 25.508 1.00 73.56 177 ARG A N 1
ATOM 1369 C CA . ARG A 1 177 ? -8.566 -12.414 24.134 1.00 73.56 177 ARG A CA 1
ATOM 1370 C C . ARG A 1 177 ? -8.394 -10.902 24.075 1.00 73.56 177 ARG A C 1
ATOM 1372 O O . ARG A 1 177 ? -7.602 -10.433 23.267 1.00 73.56 177 ARG A O 1
ATOM 1379 N N . LEU A 1 178 ? -9.086 -10.140 24.927 1.00 72.75 178 LEU A N 1
ATOM 1380 C CA . LEU A 1 178 ? -8.845 -8.694 25.051 1.00 72.75 178 LEU A CA 1
ATOM 1381 C C . LEU A 1 178 ? -7.402 -8.414 25.469 1.00 72.75 178 LEU A C 1
ATOM 1383 O O . LEU A 1 178 ? -6.736 -7.585 24.857 1.00 72.75 178 LEU A O 1
ATOM 1387 N N . ARG A 1 179 ? -6.900 -9.150 26.466 1.00 76.19 179 ARG A N 1
ATOM 1388 C CA . ARG A 1 179 ? -5.500 -9.079 26.887 1.00 76.19 179 ARG A CA 1
ATOM 1389 C C . ARG A 1 179 ? -4.544 -9.413 25.754 1.00 76.19 179 ARG A C 1
ATOM 1391 O O . ARG A 1 179 ? -3.642 -8.630 25.489 1.00 76.19 179 ARG A O 1
ATOM 1398 N N . GLN A 1 180 ? -4.782 -10.524 25.062 1.00 75.69 180 GLN A N 1
ATOM 1399 C CA . GLN A 1 180 ? -3.976 -10.934 23.916 1.00 75.69 180 GLN A CA 1
ATOM 1400 C C . GLN A 1 180 ? -3.971 -9.861 22.824 1.00 75.69 180 GLN A C 1
ATOM 1402 O O . GLN A 1 180 ? -2.900 -9.504 22.352 1.00 75.69 180 GLN A O 1
ATOM 1407 N N . MET A 1 181 ? -5.127 -9.291 22.467 1.00 77.00 181 MET A N 1
ATOM 1408 C CA . MET A 1 181 ? -5.191 -8.168 21.528 1.00 77.00 181 MET A CA 1
ATOM 1409 C C . MET A 1 181 ? -4.312 -7.008 21.993 1.00 77.00 181 MET A C 1
ATOM 1411 O O . MET A 1 181 ? -3.475 -6.552 21.224 1.00 77.00 181 MET A O 1
ATOM 1415 N N . PHE A 1 182 ? -4.510 -6.518 23.219 1.00 75.19 182 PHE A N 1
ATOM 1416 C CA . PHE A 1 182 ? -3.783 -5.355 23.734 1.00 75.19 182 PHE A CA 1
ATOM 1417 C C . PHE A 1 182 ? -2.275 -5.574 23.737 1.00 75.19 182 PHE A C 1
ATOM 1419 O O . PHE A 1 182 ? -1.532 -4.722 23.262 1.00 75.19 182 PHE A O 1
ATOM 1426 N N . GLU A 1 183 ? -1.834 -6.728 24.229 1.00 75.94 183 GLU A N 1
ATOM 1427 C CA . GLU A 1 183 ? -0.416 -7.080 24.293 1.00 75.94 183 GLU A CA 1
ATOM 1428 C C . GLU A 1 183 ? 0.215 -7.235 22.910 1.00 75.94 183 GLU A C 1
ATOM 1430 O O . GLU A 1 183 ? 1.404 -6.989 22.757 1.00 75.94 183 GLU A O 1
ATOM 1435 N N . THR A 1 184 ? -0.567 -7.656 21.917 1.00 74.81 184 THR A N 1
ATOM 1436 C CA . THR A 1 184 ? -0.048 -7.980 20.586 1.00 74.81 184 THR A CA 1
ATOM 1437 C C . THR A 1 184 ? -0.096 -6.737 19.686 1.00 74.81 184 THR A C 1
ATOM 1439 O O . THR A 1 184 ? 0.874 -6.439 18.996 1.00 74.81 184 THR A O 1
ATOM 1442 N N . ILE A 1 185 ? -1.205 -5.990 19.696 1.00 73.81 185 ILE A N 1
ATOM 1443 C CA . ILE A 1 185 ? -1.499 -4.896 18.752 1.00 73.81 185 ILE A CA 1
ATOM 1444 C C . ILE A 1 185 ? -1.147 -3.511 19.306 1.00 73.81 185 ILE A C 1
ATOM 1446 O O . ILE A 1 185 ? -0.835 -2.625 18.517 1.00 73.81 185 ILE A O 1
ATOM 1450 N N . LEU A 1 186 ? -1.208 -3.297 20.624 1.00 73.19 186 LEU A N 1
ATOM 1451 C CA . LEU A 1 186 ? -1.093 -1.959 21.231 1.00 73.19 186 LEU A CA 1
ATOM 1452 C C . LEU A 1 186 ? 0.112 -1.791 22.164 1.00 73.19 186 LEU A C 1
ATOM 1454 O O . LEU A 1 186 ? 0.503 -0.661 22.441 1.00 73.19 186 LEU A O 1
ATOM 1458 N N . LEU A 1 187 ? 0.714 -2.883 22.642 1.00 66.94 187 LEU A N 1
ATOM 1459 C CA . LEU A 1 187 ? 2.015 -2.844 23.305 1.00 66.94 187 LEU A CA 1
ATOM 1460 C C . LEU A 1 187 ? 3.099 -3.302 22.333 1.00 66.94 187 LEU A C 1
ATOM 1462 O O . LEU A 1 187 ? 3.120 -4.455 21.910 1.00 66.94 187 LEU A O 1
ATOM 1466 N N . ASP A 1 188 ? 4.060 -2.426 22.053 1.00 56.75 188 ASP A N 1
ATOM 1467 C CA . ASP A 1 188 ? 5.333 -2.884 21.518 1.00 56.75 188 ASP A CA 1
ATOM 1468 C C . ASP A 1 188 ? 6.093 -3.627 22.633 1.00 56.75 188 ASP A C 1
ATOM 1470 O O . ASP A 1 188 ? 6.130 -3.211 23.797 1.00 56.75 188 ASP A O 1
ATOM 1474 N N . SER A 1 189 ? 6.728 -4.745 22.287 1.00 48.88 189 SER A N 1
ATOM 1475 C CA . SER A 1 189 ? 7.611 -5.488 23.193 1.00 48.88 189 SER A CA 1
ATOM 1476 C C . SER A 1 189 ? 8.731 -4.611 23.778 1.00 48.88 189 SER A C 1
ATOM 1478 O O . SER A 1 189 ? 9.215 -4.896 24.876 1.00 48.88 189 SER A O 1
ATOM 1480 N N . ALA A 1 190 ? 9.090 -3.525 23.079 1.00 44.00 190 ALA A N 1
ATOM 1481 C CA . ALA A 1 190 ? 10.097 -2.548 23.479 1.00 44.00 190 ALA A CA 1
ATOM 1482 C C . ALA A 1 190 ? 9.605 -1.481 24.482 1.00 44.00 190 ALA A C 1
ATOM 1484 O O . ALA A 1 190 ? 10.437 -0.858 25.135 1.00 44.00 190 ALA A O 1
ATOM 1485 N N . THR A 1 191 ? 8.292 -1.282 24.659 1.00 46.84 191 THR A N 1
ATOM 1486 C CA . THR A 1 191 ? 7.717 -0.235 25.536 1.00 46.84 191 THR A CA 1
ATOM 1487 C C . THR A 1 191 ? 7.209 -0.770 26.877 1.00 46.84 191 THR A C 1
ATOM 1489 O O . THR A 1 191 ? 6.338 -0.167 27.505 1.00 46.84 191 THR A O 1
ATOM 1492 N N . ARG A 1 192 ? 7.743 -1.903 27.354 1.00 51.22 192 ARG A N 1
ATOM 1493 C CA . ARG A 1 192 ? 7.489 -2.432 28.709 1.00 51.22 192 ARG A CA 1
ATOM 1494 C C . ARG A 1 192 ? 8.202 -1.599 29.787 1.00 51.22 192 ARG A C 1
ATOM 1496 O O . ARG A 1 192 ? 8.922 -2.147 30.615 1.00 51.22 192 ARG A O 1
ATOM 1503 N N . ASP A 1 193 ? 8.020 -0.282 29.774 1.00 41.91 193 ASP A N 1
ATOM 1504 C CA . ASP A 1 193 ? 8.472 0.579 30.863 1.00 41.91 193 ASP A CA 1
ATOM 1505 C C . ASP A 1 193 ? 7.541 0.390 32.066 1.00 41.91 193 ASP A C 1
ATOM 1507 O O . ASP A 1 193 ? 6.337 0.655 31.996 1.00 41.91 193 ASP A O 1
ATOM 1511 N N . GLU A 1 194 ? 8.115 -0.042 33.193 1.00 46.50 194 GLU A N 1
ATOM 1512 C CA . GLU A 1 194 ? 7.422 -0.338 34.459 1.00 46.50 194 GLU A CA 1
ATOM 1513 C C . GLU A 1 194 ? 6.630 0.858 35.032 1.00 46.50 194 GLU A C 1
ATOM 1515 O O . GLU A 1 194 ? 5.789 0.671 35.909 1.00 46.50 194 GLU A O 1
ATOM 1520 N N . ASN A 1 195 ? 6.839 2.070 34.502 1.00 44.47 195 ASN A N 1
ATOM 1521 C CA . ASN A 1 195 ? 6.195 3.306 34.954 1.00 44.47 195 ASN A CA 1
ATOM 1522 C C . ASN A 1 195 ? 5.218 3.946 33.948 1.00 44.47 195 ASN A C 1
ATOM 1524 O O . ASN A 1 195 ? 4.592 4.942 34.302 1.00 44.47 195 ASN A O 1
ATOM 1528 N N . ASN A 1 196 ? 5.067 3.408 32.728 1.00 47.72 196 ASN A N 1
ATOM 1529 C CA . ASN A 1 196 ? 4.225 4.012 31.678 1.00 47.72 196 ASN A CA 1
ATOM 1530 C C . ASN A 1 196 ? 3.449 2.992 30.821 1.00 47.72 196 ASN A C 1
ATOM 1532 O O . ASN A 1 196 ? 2.921 3.335 29.764 1.00 47.72 196 ASN A O 1
ATOM 1536 N N . GLY A 1 197 ? 3.387 1.730 31.255 1.00 51.56 197 GLY A N 1
ATOM 1537 C CA . GLY A 1 197 ? 2.665 0.685 30.537 1.00 51.56 197 GLY A CA 1
ATOM 1538 C C . GLY A 1 197 ? 1.184 1.030 30.389 1.00 51.56 197 GLY A C 1
ATOM 1539 O O . GLY A 1 197 ? 0.500 1.284 31.384 1.00 51.56 197 GLY A O 1
ATOM 1540 N N . LEU A 1 198 ? 0.686 1.008 29.150 1.00 54.97 198 LEU A N 1
ATOM 1541 C CA . LEU A 1 198 ? -0.746 0.990 28.864 1.00 54.97 198 LEU A CA 1
ATOM 1542 C C . LEU A 1 198 ? -1.406 -0.063 29.752 1.00 54.97 198 LEU A C 1
ATOM 1544 O O . LEU A 1 198 ? -1.171 -1.264 29.597 1.00 54.97 198 LEU A O 1
ATOM 1548 N N . LYS A 1 199 ? -2.206 0.390 30.720 1.00 61.44 199 LYS A N 1
ATOM 1549 C CA . LYS A 1 199 ? -3.005 -0.516 31.535 1.00 61.44 199 LYS A CA 1
ATOM 1550 C C . LYS A 1 199 ? -4.021 -1.168 30.615 1.00 61.44 199 LYS A C 1
ATOM 1552 O O . LYS A 1 199 ? -4.752 -0.482 29.905 1.00 61.44 199 LYS A O 1
ATOM 1557 N N . LEU A 1 200 ? -4.045 -2.497 30.632 1.00 68.56 200 LEU A N 1
ATOM 1558 C CA . LEU A 1 200 ? -5.078 -3.261 29.956 1.00 68.56 200 LEU A CA 1
ATOM 1559 C C . LEU A 1 200 ? -6.445 -2.753 30.435 1.00 68.56 200 LEU A C 1
ATOM 1561 O O . LEU A 1 200 ? -6.688 -2.828 31.642 1.00 68.56 200 LEU A O 1
ATOM 1565 N N . PRO A 1 201 ? -7.333 -2.276 29.549 1.00 73.19 201 PRO A N 1
ATOM 1566 C CA . PRO A 1 201 ? -8.639 -1.825 29.978 1.00 73.19 201 PRO A CA 1
ATOM 1567 C C . PRO A 1 201 ? -9.451 -3.025 30.442 1.00 73.19 201 PRO A C 1
ATOM 1569 O O . PRO A 1 201 ? -9.696 -3.988 29.707 1.00 73.19 201 PRO A O 1
ATOM 1572 N N . THR A 1 202 ? -9.846 -2.961 31.699 1.00 70.88 202 THR A N 1
ATOM 1573 C CA . THR A 1 202 ? -10.608 -3.993 32.390 1.00 70.88 202 THR A CA 1
ATOM 1574 C C . THR A 1 202 ? -12.081 -3.626 32.499 1.00 70.88 202 THR A C 1
ATOM 1576 O O . THR A 1 202 ? -12.917 -4.531 32.509 1.00 70.88 202 THR A O 1
ATOM 1579 N N . THR A 1 203 ? -12.415 -2.331 32.491 1.00 79.19 203 THR A N 1
ATOM 1580 C CA . THR A 1 203 ? -13.803 -1.846 32.522 1.00 79.19 203 THR A CA 1
ATOM 1581 C C . THR A 1 203 ? -14.317 -1.456 31.137 1.00 79.19 203 THR A C 1
ATOM 1583 O O . THR A 1 203 ? -13.545 -1.263 30.193 1.00 79.19 203 THR A O 1
ATOM 1586 N N . GLU A 1 204 ? -15.641 -1.386 30.993 1.00 82.19 204 GLU A N 1
ATOM 1587 C CA . GLU A 1 204 ? -16.289 -0.895 29.775 1.00 82.19 204 GLU A CA 1
ATOM 1588 C C . GLU A 1 204 ? -15.915 0.567 29.507 1.00 82.19 204 GLU A C 1
ATOM 1590 O O . GLU A 1 204 ? -15.588 0.922 28.376 1.00 82.19 204 GLU A O 1
ATOM 1595 N N . GLU A 1 205 ? -15.851 1.391 30.554 1.00 83.56 205 GLU A N 1
ATOM 1596 C CA . GLU A 1 205 ? -15.477 2.802 30.467 1.00 83.56 205 GLU A CA 1
ATOM 1597 C C . GLU A 1 205 ? -14.032 2.983 29.984 1.00 83.56 205 GLU A C 1
ATOM 1599 O O . GLU A 1 205 ? -13.780 3.790 29.091 1.00 83.56 205 GLU A O 1
ATOM 1604 N N . GLU A 1 206 ? -13.077 2.194 30.496 1.00 81.31 206 GLU A N 1
ATOM 1605 C CA . GLU A 1 206 ? -11.682 2.229 30.035 1.00 81.31 206 GLU A CA 1
ATOM 1606 C C . GLU A 1 206 ? -11.579 1.845 28.550 1.00 81.31 206 GLU A C 1
ATOM 1608 O O . GLU A 1 206 ? -10.891 2.515 27.772 1.00 81.31 206 GLU A O 1
ATOM 1613 N N . ARG A 1 207 ? -12.306 0.799 28.122 1.00 83.94 207 ARG A N 1
ATOM 1614 C CA . ARG A 1 207 ? -12.364 0.401 26.704 1.00 83.94 207 ARG A CA 1
ATOM 1615 C C . ARG A 1 207 ? -13.009 1.480 25.845 1.00 83.94 207 ARG A C 1
ATOM 1617 O O . ARG A 1 207 ? -12.522 1.736 24.744 1.00 83.94 207 ARG A O 1
ATOM 1624 N N . ARG A 1 208 ? -14.065 2.130 26.341 1.00 87.38 208 ARG A N 1
ATOM 1625 C CA . ARG A 1 208 ? -14.749 3.224 25.650 1.00 87.38 208 ARG A CA 1
ATOM 1626 C C . ARG A 1 208 ? -13.822 4.417 25.445 1.00 87.38 208 ARG A C 1
ATOM 1628 O O . ARG A 1 208 ? -13.743 4.915 24.325 1.00 87.38 208 ARG A O 1
ATOM 1635 N N . CYS A 1 209 ? -13.076 4.823 26.469 1.00 86.81 209 CYS A N 1
ATOM 1636 C CA . CYS A 1 209 ? -12.111 5.919 26.380 1.00 86.81 209 CYS A CA 1
ATOM 1637 C C . CYS A 1 209 ? -11.002 5.636 25.351 1.00 86.81 209 CYS A C 1
ATOM 1639 O O . CYS A 1 209 ? -10.750 6.460 24.469 1.00 86.81 209 CYS A O 1
ATOM 1641 N N . ILE A 1 210 ? -10.384 4.450 25.399 1.00 86.31 210 ILE A N 1
ATOM 1642 C CA . ILE A 1 210 ? -9.331 4.062 24.441 1.00 86.31 210 ILE A CA 1
ATOM 1643 C C . ILE A 1 210 ? -9.910 3.916 23.023 1.00 86.31 210 ILE A C 1
ATOM 1645 O O . ILE A 1 210 ? -9.323 4.388 22.049 1.00 86.31 210 ILE A O 1
ATOM 1649 N N . GLY A 1 211 ? -11.095 3.313 22.892 1.00 89.75 211 GLY A N 1
ATOM 1650 C CA . GLY A 1 211 ? -11.800 3.184 21.618 1.00 89.75 211 GLY A CA 1
ATOM 1651 C C . GLY A 1 211 ? -12.138 4.541 20.998 1.00 89.75 211 GLY A C 1
ATOM 1652 O O . GLY A 1 211 ? -11.939 4.733 19.797 1.00 89.75 211 GLY A O 1
ATOM 1653 N N . LYS A 1 212 ? -12.570 5.514 21.809 1.00 91.44 212 LYS A N 1
ATOM 1654 C CA . LYS A 1 212 ? -12.816 6.894 21.372 1.00 91.44 212 LYS A CA 1
ATOM 1655 C C . LYS A 1 212 ? -11.530 7.573 20.888 1.00 91.44 212 LYS A C 1
ATOM 1657 O O . LYS A 1 212 ? -11.551 8.202 19.830 1.00 91.44 212 LYS A O 1
ATOM 1662 N N . ALA A 1 213 ? -10.410 7.397 21.594 1.00 90.75 213 ALA A N 1
ATOM 1663 C CA . ALA A 1 213 ? -9.107 7.918 21.171 1.00 90.75 213 ALA A CA 1
ATOM 1664 C C . ALA A 1 213 ? -8.670 7.349 19.807 1.00 90.75 213 ALA A C 1
ATOM 1666 O O . ALA A 1 213 ? -8.274 8.100 18.916 1.00 90.75 213 ALA A O 1
ATOM 1667 N N . HIS A 1 214 ? -8.818 6.037 19.594 1.00 93.19 214 HIS A N 1
ATOM 1668 C CA . HIS A 1 214 ? -8.528 5.424 18.295 1.00 93.19 214 HIS A CA 1
ATOM 1669 C C . HIS A 1 214 ? -9.499 5.866 17.192 1.00 93.19 214 HIS A C 1
ATOM 1671 O O . HIS A 1 214 ? -9.064 6.084 16.065 1.00 93.19 214 HIS A O 1
ATOM 1677 N N . LEU A 1 215 ? -10.793 6.062 17.475 1.00 94.75 215 LEU A N 1
ATOM 1678 C CA . LEU A 1 215 ? -11.712 6.631 16.480 1.00 94.75 215 LEU A CA 1
ATOM 1679 C C . LEU A 1 215 ? -11.320 8.050 16.079 1.00 94.75 215 LEU A C 1
ATOM 1681 O O . LEU A 1 215 ? -11.390 8.378 14.897 1.00 94.75 215 LEU A O 1
ATOM 1685 N N . ARG A 1 216 ? -10.863 8.869 17.030 1.00 94.69 216 ARG A N 1
ATOM 1686 C CA . ARG A 1 216 ? -10.343 10.204 16.732 1.00 94.69 216 ARG A CA 1
ATOM 1687 C C . ARG A 1 216 ? -9.137 10.135 15.798 1.00 94.69 216 ARG A C 1
ATOM 1689 O O . ARG A 1 216 ? -9.129 10.820 14.779 1.00 94.69 216 ARG A O 1
ATOM 1696 N N . GLU A 1 217 ? -8.161 9.275 16.097 1.00 95.62 217 GLU A N 1
ATOM 1697 C CA . GLU A 1 217 ? -7.022 9.039 15.198 1.00 95.62 217 GLU A CA 1
ATOM 1698 C C . GLU A 1 217 ? -7.485 8.541 13.824 1.00 95.62 217 GLU A C 1
ATOM 1700 O O . GLU A 1 217 ? -6.986 9.004 12.799 1.00 95.62 217 GLU A O 1
ATOM 1705 N N . ALA A 1 218 ? -8.471 7.643 13.768 1.00 97.56 218 ALA A N 1
ATOM 1706 C CA . ALA A 1 218 ? -9.034 7.184 12.506 1.00 97.56 218 ALA A CA 1
ATOM 1707 C C . ALA A 1 218 ? -9.609 8.353 11.693 1.00 97.56 218 ALA A C 1
ATOM 1709 O O . ALA A 1 218 ? -9.285 8.484 10.514 1.00 97.56 218 ALA A O 1
ATOM 1710 N N . VAL A 1 219 ? -10.423 9.221 12.302 1.00 97.62 219 VAL A N 1
ATOM 1711 C CA . VAL A 1 219 ? -10.998 10.402 11.636 1.00 97.62 219 VAL A CA 1
ATOM 1712 C C . VAL A 1 219 ? -9.895 11.316 11.103 1.00 97.62 219 VAL A C 1
ATOM 1714 O O . VAL A 1 219 ? -9.893 11.586 9.904 1.00 97.62 219 VAL A O 1
ATOM 1717 N N . ILE A 1 220 ? -8.921 11.695 11.940 1.00 97.44 220 ILE A N 1
ATOM 1718 C CA . ILE A 1 220 ? -7.800 12.577 11.564 1.00 97.44 220 ILE A CA 1
ATOM 1719 C C . ILE A 1 220 ? -7.025 12.009 10.367 1.00 97.44 220 ILE A C 1
ATOM 1721 O O . ILE A 1 220 ? -6.746 12.718 9.401 1.00 97.44 220 ILE A O 1
ATOM 1725 N N . ASN A 1 221 ? -6.693 10.716 10.391 1.00 98.44 221 ASN A N 1
ATOM 1726 C CA . ASN A 1 221 ? -5.959 10.090 9.292 1.00 98.44 221 ASN A CA 1
ATOM 1727 C C . ASN A 1 221 ? -6.797 10.015 8.001 1.00 98.44 221 ASN A C 1
ATOM 1729 O O . ASN A 1 221 ? -6.270 10.246 6.912 1.00 98.44 221 ASN A O 1
ATOM 1733 N N . HIS A 1 222 ? -8.100 9.728 8.084 1.00 98.50 222 HIS A N 1
ATOM 1734 C CA . HIS A 1 222 ? -8.958 9.736 6.897 1.00 98.50 222 HIS A CA 1
ATOM 1735 C C . HIS A 1 222 ? -9.146 11.152 6.320 1.00 98.50 222 HIS A C 1
ATOM 1737 O O . HIS A 1 222 ? -9.140 11.308 5.097 1.00 98.50 222 HIS A O 1
ATOM 1743 N N . GLU A 1 223 ? -9.253 12.183 7.166 1.00 98.19 223 GLU A N 1
ATOM 1744 C CA . GLU A 1 223 ? -9.271 13.591 6.738 1.00 98.19 223 GLU A CA 1
ATOM 1745 C C . GLU A 1 223 ? -7.976 13.978 6.032 1.00 98.19 223 GLU A C 1
ATOM 1747 O O . GLU A 1 223 ? -8.012 14.594 4.965 1.00 98.19 223 GLU A O 1
ATOM 1752 N N . GLU A 1 224 ? -6.834 13.569 6.581 1.00 98.44 224 GLU A N 1
ATOM 1753 C CA . GLU A 1 224 ? -5.534 13.847 5.981 1.00 98.44 224 GLU A CA 1
ATOM 1754 C C . GLU A 1 224 ? -5.378 13.149 4.625 1.00 98.44 224 GLU A C 1
ATOM 1756 O O . GLU A 1 224 ? -4.953 13.763 3.642 1.00 98.44 224 GLU A O 1
ATOM 1761 N N . SER A 1 225 ? -5.830 11.896 4.518 1.00 98.19 225 SER A N 1
ATOM 1762 C CA . SER A 1 225 ? -5.873 11.176 3.244 1.00 98.19 225 SER A CA 1
ATOM 1763 C C . SER A 1 225 ? -6.740 11.896 2.198 1.00 98.19 225 SER A C 1
ATOM 1765 O O . SER A 1 225 ? -6.306 12.074 1.053 1.00 98.19 225 SER A O 1
ATOM 1767 N N . LEU A 1 226 ? -7.927 12.381 2.592 1.00 97.31 226 LEU A N 1
ATOM 1768 C CA . LEU A 1 226 ? -8.804 13.199 1.743 1.00 97.31 226 LEU A CA 1
ATOM 1769 C C . LEU A 1 226 ? -8.143 14.524 1.346 1.00 97.31 226 LEU A C 1
ATOM 1771 O O . LEU A 1 226 ? -8.229 14.932 0.184 1.00 97.31 226 LEU A O 1
ATOM 1775 N N . ARG A 1 227 ? -7.461 15.197 2.279 1.00 97.75 227 ARG A N 1
ATOM 1776 C CA . ARG A 1 227 ? -6.742 16.454 2.033 1.00 97.75 227 ARG A CA 1
ATOM 1777 C C . ARG A 1 227 ? -5.656 16.261 0.975 1.00 97.75 227 ARG A C 1
ATOM 1779 O O . ARG A 1 227 ? -5.632 17.007 -0.007 1.00 97.75 227 ARG A O 1
ATOM 1786 N N . ILE A 1 228 ? -4.807 15.242 1.127 1.00 97.12 228 ILE A N 1
ATOM 1787 C CA . ILE A 1 228 ? -3.736 14.902 0.174 1.00 97.12 228 ILE A CA 1
ATOM 1788 C C . ILE A 1 228 ? -4.323 14.573 -1.203 1.00 97.12 228 ILE A C 1
ATOM 1790 O O . ILE A 1 228 ? -3.893 15.135 -2.218 1.00 97.12 228 ILE A O 1
ATOM 1794 N N . HIS A 1 229 ? -5.352 13.719 -1.245 1.00 95.50 229 HIS A N 1
ATOM 1795 C CA . HIS A 1 229 ? -6.068 13.383 -2.474 1.00 95.50 229 HIS A CA 1
ATOM 1796 C C . HIS A 1 229 ? -6.593 14.639 -3.189 1.00 95.50 229 HIS A C 1
ATOM 1798 O O . HIS A 1 229 ? -6.381 14.826 -4.391 1.00 95.50 229 HIS A O 1
ATOM 1804 N N . ASN A 1 230 ? -7.234 15.540 -2.441 1.00 94.75 230 ASN A N 1
ATOM 1805 C CA . ASN A 1 230 ? -7.846 16.749 -2.980 1.00 94.75 230 ASN A CA 1
ATOM 1806 C C . ASN A 1 230 ? -6.823 17.791 -3.437 1.00 94.75 230 ASN A C 1
ATOM 1808 O O . ASN A 1 230 ? -7.113 18.538 -4.373 1.00 94.75 230 ASN A O 1
ATOM 1812 N N . LEU A 1 231 ? -5.620 17.831 -2.865 1.00 95.75 231 LEU A N 1
ATOM 1813 C CA . LEU A 1 231 ? -4.554 18.725 -3.326 1.00 95.75 231 LEU A CA 1
ATOM 1814 C C . LEU A 1 231 ? -3.962 18.284 -4.673 1.00 95.75 231 LEU A C 1
ATOM 1816 O O . LEU A 1 231 ? -3.609 19.130 -5.503 1.00 95.75 231 LEU A O 1
ATOM 1820 N N . CYS A 1 232 ? -3.925 16.982 -4.960 1.00 96.06 232 CYS A N 1
ATOM 1821 C CA . CYS A 1 232 ? -3.330 16.471 -6.190 1.00 96.06 232 CYS A CA 1
ATOM 1822 C C . CYS A 1 232 ? -4.312 16.458 -7.380 1.00 96.06 232 CYS A C 1
ATOM 1824 O O . CYS A 1 232 ? -5.289 15.713 -7.424 1.00 96.06 232 CYS A O 1
ATOM 1826 N N . LYS A 1 233 ? -4.014 17.257 -8.419 1.00 94.31 233 LYS A N 1
ATOM 1827 C CA . LYS A 1 233 ? -4.875 17.412 -9.615 1.00 94.31 233 LYS A CA 1
ATOM 1828 C C . LYS A 1 233 ? -5.173 16.098 -10.345 1.00 94.31 233 LYS A C 1
ATOM 1830 O O . LYS A 1 233 ? -6.247 15.972 -10.926 1.00 94.31 233 LYS A O 1
ATOM 1835 N N . GLN A 1 234 ? -4.217 15.168 -10.376 1.00 93.81 234 GLN A N 1
ATOM 1836 C CA . GLN A 1 234 ? -4.381 13.880 -11.056 1.00 93.81 234 GLN A CA 1
ATOM 1837 C C . GLN A 1 234 ? -5.229 12.908 -10.231 1.00 93.81 234 GLN A C 1
ATOM 1839 O O . GLN A 1 234 ? -6.086 12.242 -10.802 1.00 93.81 234 GLN A O 1
ATOM 1844 N N . LEU A 1 235 ? -5.050 12.884 -8.907 1.00 92.12 235 LEU A N 1
ATOM 1845 C CA . LEU A 1 235 ? -5.827 12.027 -8.007 1.00 92.12 235 LEU A CA 1
ATOM 1846 C C . LEU A 1 235 ? -7.310 12.389 -8.020 1.00 92.12 235 LEU A C 1
ATOM 1848 O O . LEU A 1 235 ? -8.137 11.496 -8.119 1.00 92.12 235 LEU A O 1
ATOM 1852 N N . ARG A 1 236 ? -7.655 13.683 -8.090 1.00 91.56 236 ARG A N 1
ATOM 1853 C CA . ARG A 1 236 ? -9.056 14.133 -8.210 1.00 91.56 236 ARG A CA 1
ATOM 1854 C C . ARG A 1 236 ? -9.831 13.566 -9.407 1.00 91.56 236 ARG A C 1
ATOM 1856 O O . ARG A 1 236 ? -11.045 13.725 -9.447 1.00 91.56 236 ARG A O 1
ATOM 1863 N N . ARG A 1 237 ? -9.153 12.958 -10.388 1.00 91.75 237 ARG A N 1
ATOM 1864 C CA . ARG A 1 237 ? -9.777 12.285 -11.540 1.00 91.75 237 ARG A CA 1
ATOM 1865 C C . ARG A 1 237 ? -10.105 10.810 -11.274 1.00 91.75 237 ARG A C 1
ATOM 1867 O O . ARG A 1 237 ? -10.632 10.148 -12.160 1.00 91.75 237 ARG A O 1
ATOM 1874 N N . ILE A 1 238 ? -9.750 10.286 -10.102 1.00 89.62 238 ILE A N 1
ATOM 1875 C CA . ILE A 1 238 ? -9.969 8.899 -9.690 1.00 89.62 238 ILE A CA 1
ATOM 1876 C C . ILE A 1 238 ? -11.173 8.879 -8.742 1.00 89.62 238 ILE A C 1
ATOM 1878 O O . ILE A 1 238 ? -11.024 8.857 -7.520 1.00 89.62 238 ILE A O 1
ATOM 1882 N N . ASP A 1 239 ? -12.379 8.916 -9.312 1.00 89.12 239 ASP A N 1
ATOM 1883 C CA . ASP A 1 239 ? -13.623 9.019 -8.534 1.00 89.12 239 ASP A CA 1
ATOM 1884 C C . ASP A 1 239 ? -13.797 7.850 -7.551 1.00 89.12 239 ASP A C 1
ATOM 1886 O O . ASP A 1 239 ? -14.181 8.057 -6.404 1.00 89.12 239 ASP A O 1
ATOM 1890 N N . THR A 1 240 ? -13.413 6.636 -7.954 1.00 91.31 240 THR A N 1
ATOM 1891 C CA . THR A 1 240 ? -13.538 5.434 -7.117 1.00 91.31 240 THR A CA 1
ATOM 1892 C C . THR A 1 240 ? -12.755 5.532 -5.811 1.00 91.31 240 THR A C 1
ATOM 1894 O O . THR A 1 240 ? -13.262 5.138 -4.765 1.00 91.31 240 THR A O 1
ATOM 1897 N N . PHE A 1 241 ? -11.533 6.074 -5.844 1.00 90.25 241 PHE A N 1
ATOM 1898 C CA . PHE A 1 241 ? -10.727 6.221 -4.635 1.00 90.25 241 PHE A CA 1
ATOM 1899 C C . PHE A 1 241 ? -11.295 7.316 -3.731 1.00 90.25 241 PHE A C 1
ATOM 1901 O O . PHE A 1 241 ? -11.449 7.090 -2.533 1.00 90.25 241 PHE A O 1
ATOM 1908 N N . ARG A 1 242 ? -11.709 8.454 -4.306 1.00 93.38 242 ARG A N 1
ATOM 1909 C CA . ARG A 1 242 ? -12.390 9.529 -3.569 1.00 93.38 242 ARG A CA 1
ATOM 1910 C C . ARG A 1 242 ? -13.627 9.014 -2.827 1.00 93.38 242 ARG A C 1
ATOM 1912 O O . ARG A 1 242 ? -13.811 9.328 -1.653 1.00 93.38 242 ARG A O 1
ATOM 1919 N N . ASP A 1 243 ? -14.451 8.209 -3.492 1.00 95.75 243 ASP A N 1
ATOM 1920 C CA . ASP A 1 243 ? -15.682 7.671 -2.912 1.00 95.75 243 ASP A CA 1
ATOM 1921 C C . ASP A 1 243 ? -15.396 6.707 -1.751 1.00 95.75 243 ASP A C 1
ATOM 1923 O O . ASP A 1 243 ? -16.111 6.721 -0.748 1.00 95.75 243 ASP A O 1
ATOM 1927 N N . ILE A 1 244 ? -14.338 5.892 -1.855 1.00 94.94 244 ILE A N 1
ATOM 1928 C CA . ILE A 1 244 ? -13.882 5.025 -0.757 1.00 94.94 244 ILE A CA 1
ATOM 1929 C C . ILE A 1 244 ? -13.407 5.874 0.427 1.00 94.94 244 ILE A C 1
ATOM 1931 O O . ILE A 1 244 ? -13.821 5.616 1.557 1.00 94.94 244 ILE A O 1
ATOM 1935 N N . LEU A 1 245 ? -12.587 6.901 0.181 1.00 95.62 245 LEU A N 1
ATOM 1936 C CA . LEU A 1 245 ? -12.087 7.787 1.235 1.00 95.62 245 LEU A CA 1
ATOM 1937 C C . LEU A 1 245 ? -13.233 8.476 1.989 1.00 95.62 245 LEU A C 1
ATOM 1939 O O . LEU A 1 245 ? -13.241 8.460 3.219 1.00 95.62 245 LEU A O 1
ATOM 1943 N N . HIS A 1 246 ? -14.229 9.014 1.276 1.00 96.62 246 HIS A N 1
ATOM 1944 C CA . HIS A 1 246 ? -15.396 9.638 1.907 1.00 96.62 246 HIS A CA 1
ATOM 1945 C C . HIS A 1 246 ? -16.216 8.647 2.728 1.00 96.62 246 HIS A C 1
ATOM 1947 O O . HIS A 1 246 ? -16.497 8.923 3.889 1.00 96.62 246 HIS A O 1
ATOM 1953 N N . LYS A 1 247 ? -16.558 7.478 2.169 1.00 97.31 247 LYS A N 1
ATOM 1954 C CA . LYS A 1 247 ? -17.358 6.471 2.886 1.00 97.31 247 LYS A CA 1
ATOM 1955 C C . LYS A 1 247 ? -16.673 5.998 4.167 1.00 97.31 247 LYS A C 1
ATOM 1957 O O . LYS A 1 247 ? -17.332 5.842 5.193 1.00 97.31 247 LYS A O 1
ATOM 1962 N N . THR A 1 248 ? -15.362 5.767 4.121 1.00 95.69 248 THR A N 1
ATOM 1963 C CA . THR A 1 248 ? -14.604 5.321 5.297 1.00 95.69 248 THR A CA 1
ATOM 1964 C C . THR A 1 248 ? -14.471 6.440 6.332 1.00 95.69 248 THR A C 1
ATOM 1966 O O . THR A 1 248 ? -14.654 6.180 7.522 1.00 95.69 248 THR A O 1
ATOM 1969 N N . HIS A 1 249 ? -14.242 7.683 5.893 1.00 97.94 249 HIS A N 1
ATOM 1970 C CA . HIS A 1 249 ? -14.236 8.852 6.774 1.00 97.94 249 HIS A CA 1
ATOM 1971 C C . HIS A 1 249 ? -15.594 9.057 7.463 1.00 97.94 249 HIS A C 1
ATOM 1973 O O . HIS A 1 249 ? -15.641 9.112 8.687 1.00 97.94 249 HIS A O 1
ATOM 1979 N N . GLU A 1 250 ? -16.701 9.086 6.712 1.00 97.75 250 GLU A N 1
ATOM 1980 C CA . GLU A 1 250 ? -18.056 9.239 7.266 1.00 97.75 250 GLU A CA 1
ATOM 1981 C C . GLU A 1 250 ? -18.393 8.119 8.253 1.00 97.75 250 GLU A C 1
ATOM 1983 O O . GLU A 1 250 ? -18.956 8.372 9.316 1.00 97.75 250 GLU A O 1
ATOM 1988 N N . ARG A 1 251 ? -18.011 6.872 7.946 1.00 96.25 251 ARG A N 1
ATOM 1989 C CA . ARG A 1 251 ? -18.204 5.738 8.858 1.00 96.25 251 ARG A CA 1
ATOM 1990 C C . ARG A 1 251 ? -17.464 5.936 10.183 1.00 96.25 251 ARG A C 1
ATOM 1992 O O . ARG A 1 251 ? -18.039 5.657 11.235 1.00 96.25 251 ARG A O 1
ATOM 1999 N N . ALA A 1 252 ? -16.209 6.386 10.143 1.00 96.25 252 ALA A N 1
ATOM 2000 C CA . ALA A 1 252 ? -15.424 6.656 11.345 1.00 96.25 252 ALA A CA 1
ATOM 2001 C C . ALA A 1 252 ? -15.982 7.857 12.127 1.00 96.25 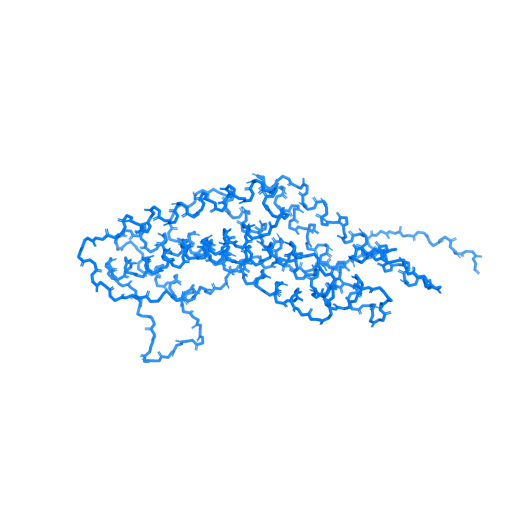252 ALA A C 1
ATOM 2003 O O . ALA A 1 252 ? -16.151 7.759 13.341 1.00 96.25 252 ALA A O 1
ATOM 2004 N N . LEU A 1 253 ? -16.333 8.942 11.430 1.00 96.62 253 LEU A N 1
ATOM 2005 C CA . LEU A 1 253 ? -16.859 10.172 12.022 1.00 96.62 253 LEU A CA 1
ATOM 2006 C C . LEU A 1 253 ? -18.206 9.940 12.709 1.00 96.62 253 LEU A C 1
ATOM 2008 O O . LEU A 1 253 ? -18.352 10.272 13.877 1.00 96.62 253 LEU A O 1
ATOM 2012 N N . ASN A 1 254 ? -19.155 9.286 12.035 1.00 96.12 254 ASN A N 1
ATOM 2013 C CA . ASN A 1 254 ? -20.462 8.976 12.619 1.00 96.12 254 ASN A CA 1
ATOM 2014 C C . ASN A 1 254 ? -20.327 8.133 13.893 1.00 96.12 254 ASN A C 1
ATOM 2016 O O . ASN A 1 254 ? -21.042 8.353 14.869 1.00 96.12 254 ASN A O 1
ATOM 2020 N N . ARG A 1 255 ? -19.390 7.176 13.898 1.00 94.19 255 ARG A N 1
ATOM 2021 C CA . ARG A 1 255 ? -19.123 6.336 15.067 1.00 94.19 255 ARG A CA 1
ATOM 2022 C C . ARG A 1 255 ? -18.438 7.115 16.193 1.00 94.19 255 ARG A C 1
ATOM 2024 O O . ARG A 1 255 ? -18.739 6.859 17.351 1.00 94.19 255 ARG A O 1
ATOM 2031 N N . PHE A 1 256 ? -17.548 8.051 15.864 1.00 93.62 256 PHE A N 1
ATOM 2032 C CA . PHE A 1 256 ? -16.900 8.936 16.833 1.00 93.62 256 PHE A CA 1
ATOM 2033 C C . PHE A 1 256 ? -17.904 9.898 17.482 1.00 93.62 256 PHE A C 1
ATOM 2035 O O . PHE A 1 256 ? -17.993 9.941 18.706 1.00 93.62 256 PHE A O 1
ATOM 2042 N N . SER A 1 257 ? -18.711 10.597 16.679 1.00 92.00 257 SER A N 1
ATOM 2043 C CA . SER A 1 257 ? -19.719 11.549 17.162 1.00 92.00 257 SER A CA 1
ATOM 2044 C C . SER A 1 257 ? -20.799 10.884 18.016 1.00 92.00 257 SER A C 1
ATOM 2046 O O . SER A 1 257 ? -21.295 11.495 18.952 1.00 92.00 257 SER A O 1
ATOM 2048 N N . ALA A 1 258 ? -21.133 9.616 17.756 1.00 91.25 258 ALA A N 1
ATOM 2049 C CA . ALA A 1 258 ? -22.067 8.859 18.592 1.00 91.25 258 ALA A CA 1
ATOM 2050 C C . ALA A 1 258 ? -21.550 8.579 20.020 1.00 91.25 258 ALA A C 1
ATOM 2052 O O . ALA A 1 258 ? -22.332 8.155 20.868 1.00 91.25 258 ALA A O 1
ATOM 2053 N N . LEU A 1 259 ? -20.252 8.774 20.283 1.00 86.69 259 LEU A N 1
ATOM 2054 C CA . LEU A 1 259 ? -19.638 8.595 21.603 1.00 86.69 259 LEU A CA 1
ATOM 2055 C C 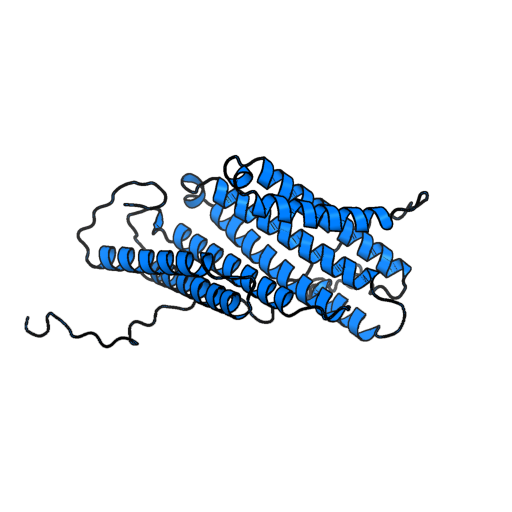. LEU A 1 259 ? -19.453 9.910 22.370 1.00 86.69 259 LEU A C 1
ATOM 2057 O O . LEU A 1 259 ? -19.034 9.851 23.528 1.00 86.69 259 LEU A O 1
ATOM 2061 N N . GLU A 1 260 ? -19.696 11.065 21.742 1.00 78.62 260 GLU A N 1
ATOM 2062 C CA . GLU A 1 260 ? -19.620 12.370 22.403 1.00 78.62 260 GLU A CA 1
ATOM 2063 C C . GLU A 1 260 ? -20.861 12.595 23.280 1.00 78.62 260 GLU A C 1
ATOM 2065 O O . GLU A 1 260 ? -21.993 12.508 22.810 1.00 78.62 260 GLU A O 1
ATOM 2070 N N . GLU A 1 261 ? -20.639 12.877 24.564 1.00 71.88 261 GLU A N 1
ATOM 2071 C CA . GLU A 1 261 ? -21.675 13.249 25.535 1.00 71.88 261 GLU A CA 1
ATOM 2072 C C . GLU A 1 261 ? -21.462 14.713 25.968 1.00 71.88 261 GLU A C 1
ATOM 2074 O O . GLU A 1 261 ? -20.330 15.199 25.961 1.00 71.88 261 GLU A O 1
ATOM 2079 N N . GLU A 1 262 ? -22.537 15.434 26.320 1.00 55.31 262 GLU A N 1
ATOM 2080 C CA . GLU A 1 262 ? -22.511 16.891 26.587 1.00 55.31 262 GLU A CA 1
ATOM 2081 C C . GLU A 1 262 ? -21.567 17.304 27.741 1.00 55.31 262 GLU A C 1
ATOM 2083 O O . GLU A 1 262 ? -21.093 18.438 27.752 1.00 55.31 262 GLU A O 1
ATOM 2088 N N . ASP A 1 263 ? -21.234 16.377 28.648 1.00 54.19 263 ASP A N 1
ATOM 2089 C CA . ASP A 1 263 ? -20.348 16.570 29.811 1.00 54.19 263 ASP A CA 1
ATOM 2090 C C . ASP A 1 263 ? -19.040 15.750 29.725 1.00 54.19 263 ASP A C 1
ATOM 2092 O O . ASP A 1 263 ? -18.444 15.379 30.741 1.00 54.19 263 ASP A O 1
ATOM 2096 N N . ASP A 1 264 ? -18.565 15.436 28.517 1.00 62.34 264 ASP A N 1
ATOM 2097 C CA . ASP A 1 264 ? -17.353 14.634 28.331 1.00 62.34 264 ASP A CA 1
ATOM 2098 C C . ASP A 1 264 ? -16.067 15.464 28.545 1.00 62.34 264 ASP A C 1
ATOM 2100 O O . ASP A 1 264 ? -15.351 15.832 27.614 1.00 62.34 264 ASP A O 1
ATOM 2104 N N . PHE A 1 265 ? -15.769 15.768 29.814 1.00 54.62 265 PHE A N 1
ATOM 2105 C CA . PHE A 1 265 ? -14.508 16.366 30.279 1.00 54.62 265 PHE A CA 1
ATOM 2106 C C . PHE A 1 265 ? -13.343 15.357 30.322 1.00 54.62 265 PHE A C 1
ATOM 2108 O O . PHE A 1 265 ? -12.334 15.616 30.985 1.00 54.62 265 PHE A O 1
ATOM 2115 N N . SER A 1 266 ? -13.467 14.194 29.666 1.00 54.56 266 SER A N 1
ATOM 2116 C CA . SER A 1 266 ? -12.384 13.213 29.630 1.00 54.56 266 SER A CA 1
ATOM 2117 C C . SER A 1 266 ? -11.122 13.834 29.022 1.00 54.56 266 SER A C 1
ATOM 2119 O O . SER A 1 266 ? -11.135 14.431 27.942 1.00 54.56 266 SER A O 1
ATOM 2121 N N . GLU A 1 267 ? -10.012 13.730 29.762 1.00 56.12 267 GLU A N 1
ATOM 2122 C CA . GLU A 1 267 ? -8.681 14.077 29.268 1.00 56.12 267 GLU A CA 1
ATOM 2123 C C . GLU A 1 267 ? -8.478 13.452 27.887 1.00 56.12 267 GLU A C 1
ATOM 2125 O O . GLU A 1 267 ? -8.797 12.283 27.670 1.00 56.12 267 GLU A O 1
ATOM 2130 N N . SER A 1 268 ? -7.950 14.244 26.950 1.00 66.25 268 SER A N 1
ATOM 2131 C CA . SER A 1 268 ? -7.659 13.833 25.577 1.00 66.25 268 SER A CA 1
ATOM 2132 C C . SER A 1 268 ? -6.606 12.718 25.560 1.00 66.25 268 SER A C 1
ATOM 2134 O O . SER A 1 268 ? -5.433 12.976 25.288 1.00 66.25 268 SER A O 1
ATOM 2136 N N . LEU A 1 269 ? -7.026 11.482 25.838 1.00 74.38 269 LEU A N 1
ATOM 2137 C CA . LEU A 1 269 ? -6.221 10.278 25.704 1.00 74.38 269 LEU A CA 1
ATOM 2138 C C . LEU A 1 269 ? -5.661 10.230 24.285 1.00 74.38 269 LEU A C 1
ATOM 2140 O O . LEU A 1 269 ? -6.398 10.288 23.299 1.00 74.38 269 LEU A O 1
ATOM 2144 N N . ILE A 1 270 ? -4.338 10.157 24.196 1.00 79.00 270 ILE A N 1
ATOM 2145 C CA . ILE A 1 270 ? -3.639 9.959 22.933 1.00 79.00 270 ILE A CA 1
ATOM 2146 C C . ILE A 1 270 ? -3.679 8.463 22.651 1.00 79.00 270 ILE A C 1
ATOM 2148 O O . ILE A 1 270 ? -3.269 7.656 23.488 1.00 79.00 270 ILE A O 1
ATOM 2152 N N . ALA A 1 271 ? -4.204 8.094 21.486 1.00 83.62 271 ALA A N 1
ATOM 2153 C CA . ALA A 1 271 ? -4.243 6.700 21.085 1.00 83.62 271 ALA A CA 1
ATOM 2154 C C . ALA A 1 271 ? -2.814 6.194 20.852 1.00 83.62 271 ALA A C 1
ATOM 2156 O O . ALA A 1 271 ? -1.989 6.884 20.257 1.00 83.62 271 ALA A O 1
ATOM 2157 N N . SER A 1 272 ? -2.526 4.984 21.316 1.00 84.19 272 SER A N 1
ATOM 2158 C CA . SER A 1 272 ? -1.230 4.349 21.084 1.00 84.19 272 SER A CA 1
ATOM 2159 C C . SER A 1 272 ? -1.060 3.967 19.619 1.00 84.19 272 SER A C 1
ATOM 2161 O O . SER A 1 272 ? -2.042 3.734 18.904 1.00 84.19 272 SER A O 1
ATOM 2163 N N . ASP A 1 273 ? 0.190 3.874 19.175 1.00 86.75 273 ASP A N 1
ATOM 2164 C CA . ASP A 1 273 ? 0.480 3.333 17.854 1.00 86.75 273 ASP A CA 1
ATOM 2165 C C . ASP A 1 273 ? 0.102 1.847 17.778 1.00 86.75 273 ASP A C 1
ATOM 2167 O O . ASP A 1 273 ? 0.112 1.117 18.770 1.00 86.75 273 ASP A O 1
ATOM 2171 N N . ILE A 1 274 ? -0.265 1.416 16.573 1.00 90.25 274 ILE A N 1
ATOM 2172 C CA . ILE A 1 274 ? -0.699 0.049 16.290 1.00 90.25 274 ILE A CA 1
ATOM 2173 C C . ILE A 1 274 ? 0.487 -0.733 15.738 1.00 90.25 274 ILE A C 1
ATOM 2175 O O . ILE A 1 274 ? 1.065 -0.361 14.715 1.00 90.25 274 ILE A O 1
ATOM 2179 N N . VAL A 1 275 ? 0.817 -1.844 16.388 1.00 89.25 275 VAL A N 1
ATOM 2180 C CA . VAL A 1 275 ? 1.866 -2.766 15.957 1.00 89.25 275 VAL A CA 1
ATOM 2181 C C . VAL A 1 275 ? 1.402 -3.522 14.710 1.00 89.25 275 VAL A C 1
ATOM 2183 O O . VAL A 1 275 ? 0.384 -4.217 14.716 1.00 89.25 275 VAL A O 1
ATOM 2186 N N . ALA A 1 276 ? 2.172 -3.403 13.628 1.00 91.19 276 ALA A N 1
ATOM 2187 C CA . ALA A 1 276 ? 1.882 -4.046 12.354 1.00 91.19 276 ALA A CA 1
ATOM 2188 C C . ALA A 1 276 ? 2.067 -5.569 12.417 1.00 91.19 276 ALA A C 1
ATOM 2190 O O . ALA A 1 276 ? 3.167 -6.071 12.669 1.00 91.19 276 ALA A O 1
ATOM 2191 N N . GLN A 1 277 ? 1.015 -6.313 12.078 1.00 88.50 277 GLN A N 1
ATOM 2192 C CA . GLN A 1 277 ? 1.020 -7.775 12.076 1.00 88.50 277 GLN A CA 1
ATOM 2193 C C . GLN A 1 277 ? 0.454 -8.309 10.781 1.00 88.50 277 GLN A C 1
ATOM 2195 O O . GLN A 1 277 ? -0.530 -7.792 10.267 1.00 88.50 277 GLN A O 1
ATOM 2200 N N . THR A 1 278 ? 1.071 -9.362 10.267 1.00 90.94 278 THR A N 1
ATOM 2201 C CA . THR A 1 278 ? 0.562 -10.039 9.086 1.00 90.94 278 THR A CA 1
ATOM 2202 C C . THR A 1 278 ? 0.875 -11.521 9.145 1.00 90.94 278 THR A C 1
ATOM 2204 O O . THR A 1 278 ? 1.956 -11.913 9.593 1.00 90.94 278 THR A O 1
ATOM 2207 N N . GLU A 1 279 ? -0.073 -12.343 8.704 1.00 87.69 279 GLU A N 1
ATOM 2208 C CA . GLU A 1 279 ? 0.157 -13.781 8.508 1.00 87.69 279 GLU A CA 1
ATOM 2209 C C . GLU A 1 279 ? 0.876 -14.063 7.183 1.00 87.69 279 GLU A C 1
ATOM 2211 O O . GLU A 1 279 ? 1.566 -15.074 7.049 1.00 87.69 279 GLU A O 1
ATOM 2216 N N . HIS A 1 280 ? 0.745 -13.156 6.213 1.00 91.31 280 HIS A N 1
ATOM 2217 C CA . HIS A 1 280 ? 1.360 -13.264 4.900 1.00 91.31 280 HIS A CA 1
ATOM 2218 C C . HIS A 1 280 ? 2.023 -11.938 4.519 1.00 91.31 280 HIS A C 1
ATOM 2220 O O . HIS A 1 280 ? 1.423 -11.070 3.880 1.00 91.31 280 HIS A O 1
ATOM 2226 N N . ASP A 1 281 ? 3.296 -11.799 4.886 1.00 96.00 281 ASP A N 1
ATOM 2227 C CA . ASP A 1 281 ? 4.095 -10.643 4.493 1.00 96.00 281 ASP A CA 1
ATOM 2228 C C . ASP A 1 281 ? 4.517 -10.771 3.027 1.00 96.00 281 ASP A C 1
ATOM 2230 O O . ASP A 1 281 ? 5.238 -11.699 2.651 1.00 96.00 281 ASP A O 1
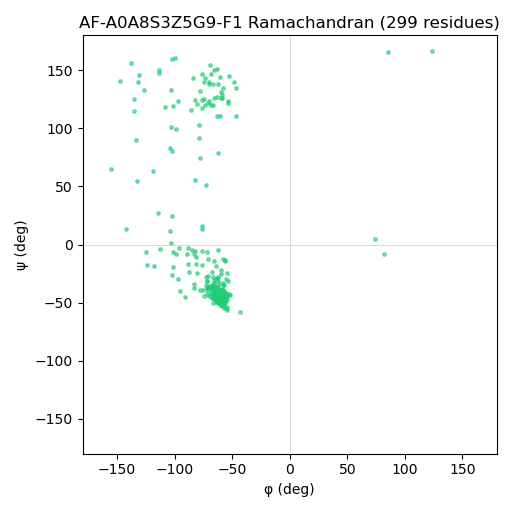ATOM 2234 N N . SER A 1 282 ? 4.069 -9.835 2.190 1.00 96.56 282 SER A N 1
ATOM 2235 C CA . SER A 1 282 ? 4.393 -9.833 0.763 1.00 96.56 282 SER A CA 1
ATOM 2236 C C . SER A 1 282 ? 5.909 -9.799 0.541 1.00 96.56 282 SER A C 1
ATOM 2238 O O . SER A 1 282 ? 6.596 -8.951 1.133 1.00 96.56 282 SER A O 1
ATOM 2240 N N . SER A 1 283 ? 6.422 -10.626 -0.370 1.00 97.38 283 SER A N 1
ATOM 2241 C CA . SER A 1 283 ? 7.862 -10.723 -0.636 1.00 97.38 283 SER A CA 1
ATOM 2242 C C . SER A 1 283 ? 8.195 -10.818 -2.127 1.00 97.38 283 SER A C 1
ATOM 2244 O O . SER A 1 283 ? 7.374 -11.186 -2.960 1.00 97.38 283 SER A O 1
ATOM 2246 N N . ALA A 1 284 ? 9.415 -10.434 -2.499 1.00 98.06 284 ALA A N 1
ATOM 2247 C CA . ALA A 1 284 ? 9.836 -10.434 -3.894 1.00 98.06 284 ALA A CA 1
ATOM 2248 C C . ALA A 1 284 ? 10.100 -11.865 -4.399 1.00 98.06 284 ALA A C 1
ATOM 2250 O O . ALA A 1 284 ? 10.930 -12.588 -3.848 1.00 98.06 284 ALA A O 1
ATOM 2251 N N . VAL A 1 285 ? 9.447 -12.257 -5.497 1.00 97.94 285 VAL A N 1
ATOM 2252 C CA . VAL A 1 285 ? 9.635 -13.572 -6.131 1.00 97.94 285 VAL A CA 1
ATOM 2253 C C . VAL A 1 285 ? 10.595 -13.438 -7.308 1.00 97.94 285 VAL A C 1
ATOM 2255 O O . VAL A 1 285 ? 10.211 -13.006 -8.397 1.00 97.94 285 VAL A O 1
ATOM 2258 N N . LEU A 1 286 ? 11.861 -13.801 -7.086 1.00 96.44 286 LEU A N 1
ATOM 2259 C CA . LEU A 1 286 ? 12.912 -13.657 -8.095 1.00 96.44 286 LEU A CA 1
ATOM 2260 C C . LEU A 1 286 ? 12.615 -14.469 -9.374 1.00 96.44 286 LEU A C 1
ATOM 2262 O O . LEU A 1 286 ? 12.102 -15.591 -9.294 1.00 96.44 286 LEU A O 1
ATOM 2266 N N . PRO A 1 287 ? 12.974 -13.944 -10.563 1.00 93.31 287 PRO A N 1
ATOM 2267 C CA . PRO A 1 287 ? 12.836 -14.674 -11.816 1.00 93.31 287 PRO A CA 1
ATOM 2268 C C . PRO A 1 287 ? 13.648 -15.974 -11.813 1.00 93.31 287 PRO A C 1
ATOM 2270 O O . PRO A 1 287 ? 14.844 -15.975 -11.523 1.00 93.31 287 PRO A O 1
ATOM 2273 N N . ASP A 1 288 ? 13.009 -17.073 -12.212 1.00 91.56 288 ASP A N 1
ATOM 2274 C CA . ASP A 1 288 ? 13.673 -18.353 -12.452 1.00 91.56 288 ASP A CA 1
ATOM 2275 C C . ASP A 1 288 ? 13.831 -18.585 -13.958 1.00 91.56 288 ASP A C 1
ATOM 2277 O O . ASP A 1 288 ? 12.892 -18.977 -14.656 1.00 91.56 288 ASP A O 1
ATOM 2281 N N . PHE A 1 289 ? 15.043 -18.340 -14.454 1.00 88.19 289 PHE A N 1
ATOM 2282 C CA . PHE A 1 289 ? 15.381 -18.474 -15.871 1.00 88.19 289 PHE A CA 1
ATOM 2283 C C . PHE A 1 289 ? 15.564 -19.930 -16.328 1.00 88.19 289 PHE A C 1
ATOM 2285 O O . PHE A 1 289 ? 15.733 -20.167 -17.521 1.00 88.19 289 PHE A O 1
ATOM 2292 N N . SER A 1 290 ? 15.525 -20.909 -15.415 1.00 87.94 290 SER A N 1
ATOM 2293 C CA . SER A 1 290 ? 15.722 -22.328 -15.744 1.00 87.94 290 SER A CA 1
ATOM 2294 C C . SER A 1 290 ? 14.432 -23.058 -16.138 1.00 87.94 290 SER A C 1
ATOM 2296 O O . SER A 1 290 ? 14.488 -24.122 -16.758 1.00 87.94 290 SER A O 1
ATOM 2298 N N . LYS A 1 291 ? 13.260 -22.483 -15.827 1.00 84.31 291 LYS A N 1
ATOM 2299 C CA . LYS A 1 291 ? 11.947 -23.123 -16.051 1.00 84.31 291 LYS A CA 1
ATOM 2300 C C . LYS A 1 291 ? 11.626 -23.386 -17.517 1.00 84.31 291 LYS A C 1
ATOM 2302 O O . LYS A 1 291 ? 10.888 -24.320 -17.822 1.00 84.31 291 LYS A O 1
ATOM 2307 N N . VAL A 1 292 ? 12.151 -22.565 -18.423 1.00 83.56 292 VAL A N 1
ATOM 2308 C CA . VAL A 1 292 ? 11.913 -22.695 -19.862 1.00 83.56 292 VAL A CA 1
ATOM 2309 C C . VAL A 1 292 ? 13.191 -23.196 -20.515 1.00 83.56 292 VAL A C 1
ATOM 2311 O O . VAL A 1 292 ? 14.217 -22.522 -20.484 1.00 83.56 292 VAL A O 1
ATOM 2314 N N . LYS A 1 293 ? 13.132 -24.381 -21.132 1.00 83.75 293 LYS A N 1
ATOM 2315 C CA . LYS A 1 293 ? 14.248 -24.886 -21.937 1.00 83.75 293 LYS A CA 1
ATOM 2316 C C . LYS A 1 293 ? 14.405 -23.999 -23.167 1.00 83.75 293 LYS A C 1
ATOM 2318 O O . LYS A 1 293 ? 13.490 -23.907 -23.982 1.00 83.75 293 LYS A O 1
ATOM 2323 N N . VAL A 1 294 ? 15.570 -23.379 -23.304 1.00 85.00 294 VAL A N 1
ATOM 2324 C CA . VAL A 1 294 ? 15.922 -22.564 -24.468 1.00 85.00 294 VAL A CA 1
ATOM 2325 C C . VAL A 1 294 ? 16.860 -23.371 -25.358 1.00 85.00 294 VAL A C 1
ATOM 2327 O O . VAL A 1 294 ? 17.813 -23.978 -24.872 1.00 85.00 294 VAL A O 1
ATOM 2330 N N . VAL A 1 295 ? 16.583 -23.395 -26.661 1.00 87.31 295 VAL A N 1
ATOM 2331 C CA . VAL A 1 295 ? 17.538 -23.888 -27.659 1.00 87.31 295 VAL A CA 1
ATOM 2332 C C . VAL A 1 295 ? 18.519 -22.756 -27.933 1.00 87.31 295 VAL A C 1
ATOM 2334 O O . VAL A 1 295 ? 18.094 -21.675 -28.338 1.00 87.31 295 VAL A O 1
ATOM 2337 N N . ASP A 1 296 ? 19.811 -22.987 -27.701 1.00 87.81 296 ASP A N 1
ATOM 2338 C CA . ASP A 1 296 ? 20.839 -22.014 -28.064 1.00 87.81 296 ASP A CA 1
ATOM 2339 C C . ASP A 1 296 ? 20.840 -21.840 -29.582 1.00 87.81 296 ASP A C 1
ATOM 2341 O O . ASP A 1 296 ? 21.196 -22.757 -30.312 1.00 87.81 296 ASP A O 1
ATOM 2345 N N . ILE A 1 297 ? 20.414 -20.676 -30.066 1.00 91.75 297 ILE A N 1
ATOM 2346 C CA . ILE A 1 297 ? 20.355 -20.373 -31.501 1.00 91.75 297 ILE A CA 1
ATOM 2347 C C . ILE A 1 297 ? 21.747 -20.203 -32.126 1.00 91.75 297 ILE A C 1
ATOM 2349 O O . ILE A 1 297 ? 21.866 -20.218 -33.351 1.00 91.75 297 ILE A O 1
ATOM 2353 N N . PHE A 1 298 ? 22.792 -20.086 -31.304 1.00 89.88 298 PHE A N 1
ATOM 2354 C CA . PHE A 1 298 ? 24.182 -19.938 -31.720 1.00 89.88 298 PHE A CA 1
ATOM 2355 C C . PHE A 1 298 ? 25.003 -21.219 -31.555 1.00 89.88 298 PHE A C 1
ATOM 2357 O O . PHE A 1 298 ? 26.207 -21.177 -31.755 1.00 89.88 298 PHE A O 1
ATOM 2364 N N . TRP A 1 299 ? 24.381 -22.374 -31.292 1.00 89.62 299 TRP A N 1
ATOM 2365 C CA . TRP A 1 299 ? 25.081 -23.650 -31.055 1.00 89.62 299 TRP A CA 1
ATOM 2366 C C . TRP A 1 299 ? 26.035 -24.118 -32.174 1.00 89.62 299 TRP A C 1
ATOM 2368 O O . TRP A 1 299 ? 26.793 -25.066 -31.978 1.00 89.62 299 TRP A O 1
ATOM 2378 N N . ARG A 1 300 ? 25.955 -23.510 -33.368 1.00 89.25 300 ARG A N 1
ATOM 2379 C CA . ARG A 1 300 ? 26.815 -23.788 -34.533 1.00 89.25 300 ARG A CA 1
ATOM 2380 C C . ARG A 1 300 ? 27.932 -22.760 -34.760 1.00 89.25 300 ARG A C 1
ATOM 2382 O O . ARG A 1 300 ? 28.697 -22.954 -35.704 1.00 89.25 300 ARG A O 1
ATOM 2389 N N . LEU A 1 301 ? 27.964 -21.664 -34.000 1.00 82.06 301 LEU A N 1
ATOM 2390 C CA . LEU A 1 301 ? 29.046 -20.673 -34.025 1.00 82.06 301 LEU A CA 1
ATOM 2391 C C . LEU A 1 301 ? 30.159 -21.093 -33.062 1.00 82.06 301 LEU A C 1
ATOM 2393 O O . LEU A 1 301 ? 31.328 -20.833 -33.414 1.00 82.06 301 LEU A O 1
#

Secondary structure (DSSP, 8-state):
--TTT--------HHHHHHHHHHHHHHHHHHHHHTS-TTSHHHHHHHHHHHHHHHHHHHHHHTT-TT-SSSTTSHHHHHHHHHHHHHHHHHHHHHHHHHT----SHHHHHHHHHHHHHHHHHHHHHHHHHTSTTHHHHS-HHHHHHHHHHHHHHHHHHHHHHHHHHHS--TTS-HHHHHHHIIIII--GGG--TTT--PPP-SHHHHHHHHHHHHHHHHHHHHHHHHHHHH-TTGGG-HHHHHHHHHHHHHHHHHHHTT--TT-----PPPPPPPP--SS--------TTSSPPP-TTTT-

pLDDT: mean 88.34, std 13.07, range [41.91, 98.81]

Organism: NCBI:txid100452

InterPro domains:
  IPR004328 BRO1 domain [PF03097] (1-265)
  IPR004328 BRO1 domain [PS51180] (1-301)
  IPR004328 BRO1 domain [SM01041] (1-301)
  IPR038499 BRO1 domain superfamily [G3DSA:1.25.40.280] (1-301)
  IPR047138 Rhophilin-1/2 [PTHR23031] (1-301)

Radius of gyration: 22.66 Å; Cα contacts (8 Å, |Δi|>4): 418; chains: 1; bounding box: 52×44×70 Å

Sequence (301 aa):
YDCLTGVPDTQKSVGFEKGCVLYNIGALYTQIACRQDRTTHEGVVQAIVNFEKAAGAFQYLENRFSSAPSQDMQQQTLSMLVSLMLAQAQECVLEGWLLAGSKDGLSNCCHVAGEAARVAEKYKQTHEKMCQEPTKSYLPFSWLSMAESKYHFYRGLAHFYVAAALLDQKDSGDVTRLRQMFETILLDSATRDENNGLKLPTTEEERRCIGKAHLREAVINHEESLRIHNLCKQLRRIDTFRDILHKTHERALNRFSALEEEDDFSESLIASDIVAQTEHDSSAVLPDFSKVKVVDIFWRL